Protein AF-A0A962GMP1-F1 (afdb_monomer_lite)

Foldseek 3Di:
DDWDWQEKDAQLLAQQWIKIWIADPVPDLAIWIWIGNGNPPDIDTQCALQPFRAWRYKDQDPPPNVSQWMKIKGFAFLLAQASIWIGNGNRNHIHRPRPLDPARTFNDKDWDDDDLQDWTWIWTQGPVGIDIDTQADDNPPLADLDPQQLVADDPDQDPQVPPPDHQSVFSQKTKEKAWFADDPDDDDPPPDDHIDIWIKMKGFPDADFRGKHDKYFDACVSHPDAPLVVPKDPRNGKIKIKTAQGFKTKMKMFGPPAFPPPAPKFKWFFEAQQFLDSVRTHIDTLPPQWDDPGRGIIIGIWGARRGAGRDPDNRMDITIIDIMGRHDPPPVVHDD

Sequence (336 aa):
SHWDVLSLAIAPANSNRLYATAIDFNGSFSGRIYRSDDAAATWVRADAGVAGSDVRALLVDPADPSGDTVYAAAGGTAANPGGVYRSTDGGLTWNSYSIGLQADAALALAVPQRGVADPFRLFAGTVAGVWEFTDPIDPDGDGAPSPVENGSPGLTMGDGNGDGMPDAGQPSVASNTGTIFAIPGAAGVVPDGVGSTVNFTIAISGGSCDQINNSESVDPALLPVDPRSTEIGYPQGVVRFELPDCAQAQVDLIFHGANFNNADWHWRHYGPTVPGDDSTFAWYDLGSRATLIDGQTWRLNLDAGQFGVYRSSPDNILILGGPALLPDALLNDGFE

Structure (mmCIF, N/CA/C/O backbone):
data_AF-A0A962GMP1-F1
#
_entry.id   AF-A0A962GMP1-F1
#
loop_
_atom_site.group_PDB
_atom_site.id
_atom_site.type_symbol
_atom_site.label_atom_id
_atom_site.label_alt_id
_atom_site.label_comp_id
_atom_site.label_asym_id
_atom_site.label_entity_id
_atom_site.label_seq_id
_atom_site.pdbx_PDB_ins_code
_atom_site.Cartn_x
_atom_site.Cartn_y
_atom_site.Cartn_z
_atom_site.occupancy
_atom_site.B_iso_or_equiv
_atom_site.auth_seq_id
_atom_site.auth_comp_id
_atom_site.auth_asym_id
_atom_site.auth_atom_id
_atom_site.pdbx_PDB_model_num
ATOM 1 N N . SER A 1 1 ? 11.676 11.641 -31.662 1.00 56.38 1 SER A N 1
ATOM 2 C CA . SER A 1 1 ? 11.041 11.909 -30.360 1.00 56.38 1 SER A CA 1
ATOM 3 C C . SER A 1 1 ? 12.156 12.006 -29.329 1.00 56.38 1 SER A C 1
ATOM 5 O O . SER A 1 1 ? 13.075 11.202 -29.400 1.00 56.38 1 SER A O 1
ATOM 7 N N . HIS A 1 2 ? 12.158 13.028 -28.470 1.00 71.94 2 HIS A N 1
ATOM 8 C CA . HIS A 1 2 ? 13.170 13.199 -27.417 1.00 71.94 2 HIS A CA 1
ATOM 9 C C . HIS A 1 2 ? 12.695 12.454 -26.167 1.00 71.94 2 HIS A C 1
ATOM 11 O O . HIS A 1 2 ? 12.017 13.034 -25.328 1.00 71.94 2 HIS A O 1
ATOM 17 N N . TRP A 1 3 ? 12.970 11.151 -26.121 1.00 84.69 3 TRP A N 1
ATOM 18 C CA . TRP A 1 3 ? 12.830 10.366 -24.899 1.00 84.69 3 TRP A CA 1
ATOM 19 C C . TRP A 1 3 ? 14.221 10.140 -24.330 1.00 84.69 3 TRP A C 1
ATOM 21 O O . TRP A 1 3 ? 15.089 9.626 -25.037 1.00 84.69 3 TRP A O 1
ATOM 31 N N . ASP A 1 4 ? 14.411 10.516 -23.076 1.00 90.19 4 ASP A N 1
ATOM 32 C CA . ASP A 1 4 ? 15.647 10.290 -22.345 1.00 90.19 4 ASP A CA 1
ATOM 33 C C . ASP A 1 4 ? 15.521 9.023 -21.504 1.00 90.19 4 ASP A C 1
ATOM 35 O O . ASP A 1 4 ? 14.478 8.756 -20.903 1.00 90.19 4 ASP A O 1
ATOM 39 N N . VAL A 1 5 ? 16.586 8.226 -21.473 1.00 93.31 5 VAL A N 1
ATOM 40 C CA . VAL A 1 5 ? 16.672 7.026 -20.635 1.00 93.31 5 VAL A CA 1
ATOM 41 C C . VAL A 1 5 ? 17.379 7.411 -19.345 1.00 93.31 5 VAL A C 1
ATOM 43 O O . VAL A 1 5 ? 18.551 7.786 -19.380 1.00 93.31 5 VAL A O 1
ATOM 46 N N . LEU A 1 6 ? 16.673 7.340 -18.215 1.00 93.06 6 LEU A N 1
ATOM 47 C CA . LEU A 1 6 ? 17.228 7.739 -16.915 1.00 93.06 6 LEU A CA 1
ATOM 48 C C . LEU A 1 6 ? 17.806 6.561 -16.130 1.00 93.06 6 LEU A C 1
ATOM 50 O O . LEU A 1 6 ? 18.740 6.741 -15.352 1.00 93.06 6 LEU A O 1
ATOM 54 N N . SER A 1 7 ? 17.273 5.355 -16.335 1.00 95.44 7 SER A N 1
ATOM 55 C CA . SER A 1 7 ? 17.707 4.162 -15.617 1.00 95.44 7 SER A CA 1
ATOM 56 C C . SER A 1 7 ? 17.643 2.918 -16.494 1.00 95.44 7 SER A C 1
ATOM 58 O O . SER A 1 7 ? 16.756 2.781 -17.338 1.00 95.44 7 SER A O 1
ATOM 60 N N . LEU A 1 8 ? 18.590 2.010 -16.262 1.00 95.62 8 LEU A N 1
ATOM 61 C CA . LEU A 1 8 ? 18.639 0.667 -16.821 1.00 95.62 8 LEU A CA 1
ATOM 62 C C . LEU A 1 8 ? 18.913 -0.308 -15.671 1.00 95.62 8 LEU A C 1
ATOM 64 O O . LEU A 1 8 ? 19.840 -0.087 -14.891 1.00 95.62 8 LEU A O 1
ATOM 68 N N . ALA A 1 9 ? 18.151 -1.393 -15.599 1.00 95.06 9 ALA A N 1
ATOM 69 C CA . ALA A 1 9 ? 18.360 -2.480 -14.653 1.00 95.06 9 ALA A CA 1
ATOM 70 C C . ALA A 1 9 ? 18.404 -3.824 -15.391 1.00 95.06 9 ALA A C 1
ATOM 72 O O . ALA A 1 9 ? 17.758 -3.994 -16.425 1.00 95.06 9 ALA A O 1
ATOM 73 N N . ILE A 1 10 ? 19.173 -4.782 -14.875 1.00 93.88 10 ILE A N 1
ATOM 74 C CA . ILE A 1 10 ? 19.332 -6.119 -15.463 1.00 93.88 10 ILE A CA 1
ATOM 75 C C . ILE A 1 10 ? 18.971 -7.136 -14.389 1.00 93.88 10 ILE A C 1
ATOM 77 O O . ILE A 1 10 ? 19.429 -7.005 -13.252 1.00 93.88 10 ILE A O 1
ATOM 81 N N . ALA A 1 11 ? 18.168 -8.141 -14.737 1.00 91.50 11 ALA A N 1
ATOM 82 C CA . ALA A 1 11 ? 17.837 -9.200 -13.798 1.00 91.50 11 ALA A CA 1
ATOM 83 C C . ALA A 1 11 ? 19.096 -10.037 -13.485 1.00 91.50 11 ALA A C 1
ATOM 85 O O . ALA A 1 11 ? 19.722 -10.568 -14.407 1.00 91.50 11 ALA A O 1
ATOM 86 N N . PRO A 1 12 ? 19.484 -10.190 -12.207 1.00 83.62 12 PRO A N 1
ATOM 87 C CA . PRO A 1 12 ? 20.749 -10.827 -11.837 1.00 83.62 12 PRO A CA 1
ATOM 88 C C . PRO A 1 12 ? 20.796 -12.312 -12.223 1.00 83.62 12 PRO A C 1
ATOM 90 O O . PRO A 1 12 ? 21.856 -12.822 -12.581 1.00 83.62 12 PRO A O 1
ATOM 93 N N . ALA A 1 13 ? 19.646 -12.990 -12.205 1.00 81.06 13 ALA A N 1
ATOM 94 C CA . ALA A 1 13 ? 19.513 -14.395 -12.582 1.00 81.06 13 ALA A CA 1
ATOM 95 C C . ALA A 1 13 ? 19.255 -14.621 -14.087 1.00 81.06 13 ALA A C 1
ATOM 97 O O . ALA A 1 13 ? 19.323 -15.756 -14.558 1.00 81.06 13 ALA A O 1
ATOM 98 N N . ASN A 1 14 ? 18.973 -13.564 -14.860 1.00 89.31 14 ASN A N 1
ATOM 99 C CA . ASN A 1 14 ? 18.652 -13.662 -16.283 1.00 89.31 14 ASN A CA 1
ATOM 100 C C . ASN A 1 14 ? 19.144 -12.430 -17.054 1.00 89.31 14 ASN A C 1
ATOM 102 O O . ASN A 1 14 ? 18.446 -11.425 -17.171 1.00 89.31 14 ASN A O 1
ATOM 106 N N . SER A 1 15 ? 20.318 -12.547 -17.676 1.00 91.19 15 SER A N 1
ATOM 107 C CA . SER A 1 15 ? 20.926 -11.465 -18.459 1.00 91.19 15 SER A CA 1
ATOM 108 C C . SER A 1 15 ? 20.132 -11.049 -19.702 1.00 91.19 15 SER A C 1
ATOM 110 O O . SER A 1 15 ? 20.429 -10.005 -20.276 1.00 91.19 15 SER A O 1
ATOM 112 N N . ASN A 1 16 ? 19.155 -11.847 -20.148 1.00 94.00 16 ASN A N 1
ATOM 113 C CA . ASN A 1 16 ? 18.280 -11.469 -21.261 1.00 94.00 16 ASN A CA 1
ATOM 114 C C . ASN A 1 16 ? 17.148 -10.543 -20.807 1.00 94.00 16 ASN A C 1
ATOM 116 O O . ASN A 1 16 ? 16.566 -9.848 -21.645 1.00 94.00 16 ASN A O 1
ATOM 120 N N . ARG A 1 17 ? 16.858 -10.510 -19.499 1.00 94.69 17 ARG A N 1
ATOM 121 C CA . ARG A 1 17 ? 15.832 -9.652 -18.926 1.00 94.69 17 ARG A CA 1
ATOM 122 C C . ARG A 1 17 ? 16.414 -8.323 -18.459 1.00 94.69 17 ARG A C 1
ATOM 124 O O . ARG A 1 17 ? 17.213 -8.265 -17.524 1.00 94.69 17 ARG A O 1
ATOM 131 N N . LEU A 1 18 ? 15.991 -7.251 -19.122 1.00 96.12 18 LEU A N 1
ATOM 132 C CA . LEU A 1 18 ? 16.400 -5.882 -18.830 1.00 96.12 18 LEU A CA 1
ATOM 133 C C . LEU A 1 18 ? 15.177 -4.989 -18.664 1.00 96.12 18 LEU A C 1
ATOM 135 O O . LEU A 1 18 ? 14.141 -5.215 -19.284 1.00 96.12 18 LEU A O 1
ATOM 139 N N . TYR A 1 19 ? 15.341 -3.933 -17.883 1.00 96.94 19 TYR A N 1
ATOM 140 C CA . TYR A 1 19 ? 14.339 -2.904 -17.665 1.00 96.94 19 TYR A CA 1
ATOM 141 C C . TYR A 1 19 ? 14.948 -1.541 -17.948 1.00 96.94 19 TYR A C 1
ATOM 143 O O . TYR A 1 19 ? 16.090 -1.293 -17.569 1.00 96.94 19 TYR A O 1
ATOM 151 N N . ALA A 1 20 ? 14.198 -0.654 -18.590 1.00 96.25 20 ALA A N 1
ATOM 152 C CA . ALA A 1 20 ? 14.626 0.707 -18.874 1.00 96.25 20 ALA A CA 1
ATOM 153 C C . ALA A 1 20 ? 13.507 1.690 -18.552 1.00 96.25 20 ALA A C 1
ATOM 155 O O . ALA A 1 20 ? 12.339 1.419 -18.840 1.00 96.25 20 ALA A O 1
ATOM 156 N N . THR A 1 21 ? 13.863 2.849 -18.005 1.00 94.44 21 THR A N 1
ATOM 157 C CA . THR A 1 21 ? 12.932 3.977 -17.954 1.00 94.44 21 THR A CA 1
ATOM 158 C C . THR A 1 21 ? 13.088 4.839 -19.193 1.00 94.44 21 THR A C 1
ATOM 160 O O . THR A 1 21 ? 14.177 4.958 -19.751 1.00 94.44 21 THR A O 1
ATOM 163 N N . ALA A 1 22 ? 12.000 5.460 -19.626 1.00 91.50 22 ALA A N 1
ATOM 164 C CA . ALA A 1 22 ? 12.045 6.502 -20.635 1.00 91.50 22 ALA A CA 1
ATOM 165 C C . ALA A 1 22 ? 11.161 7.665 -20.194 1.00 91.50 22 ALA A C 1
ATOM 167 O O . ALA A 1 22 ? 10.033 7.445 -19.753 1.00 91.50 22 ALA A O 1
ATOM 168 N N . ILE A 1 23 ? 11.645 8.892 -20.358 1.00 88.19 23 ILE A N 1
ATOM 169 C CA . ILE A 1 23 ? 10.899 10.107 -20.032 1.00 88.19 23 ILE A CA 1
ATOM 170 C C . ILE A 1 23 ? 10.912 11.100 -21.191 1.00 88.19 23 ILE A C 1
ATOM 172 O O . ILE A 1 23 ? 11.915 11.241 -21.885 1.00 88.19 23 ILE A O 1
ATOM 176 N N . ASP A 1 24 ? 9.802 11.809 -21.383 1.00 86.62 24 ASP A N 1
ATOM 177 C CA . ASP A 1 24 ? 9.718 12.961 -22.283 1.00 86.62 24 ASP A CA 1
ATOM 178 C C . ASP A 1 24 ? 9.688 14.266 -21.472 1.00 86.62 24 ASP A C 1
ATOM 180 O O . ASP A 1 24 ? 8.662 14.627 -20.887 1.00 86.62 24 ASP A O 1
ATOM 184 N N . PHE A 1 25 ? 10.816 14.984 -21.453 1.00 80.69 25 PHE A N 1
ATOM 185 C CA . PHE A 1 25 ? 10.948 16.278 -20.768 1.00 80.69 25 PHE A CA 1
ATOM 186 C C . PHE A 1 25 ? 10.326 17.459 -21.526 1.00 80.69 25 PHE A C 1
ATOM 188 O O . PHE A 1 25 ? 10.236 18.553 -20.974 1.00 80.69 25 PHE A O 1
ATOM 195 N N . ASN A 1 26 ? 9.912 17.281 -22.783 1.00 77.19 26 ASN A N 1
ATOM 196 C CA . ASN A 1 26 ? 9.338 18.363 -23.593 1.00 77.19 26 ASN A CA 1
ATOM 197 C C . ASN A 1 26 ? 7.802 18.386 -23.545 1.00 77.19 26 ASN A C 1
ATOM 199 O O . ASN A 1 26 ? 7.182 19.257 -24.158 1.00 77.19 26 ASN A O 1
ATOM 203 N N . GLY A 1 27 ? 7.196 17.416 -22.854 1.00 68.12 27 GLY A N 1
ATOM 204 C CA . GLY A 1 27 ? 5.754 17.209 -22.766 1.00 68.12 27 GLY A CA 1
ATOM 205 C C . GLY A 1 27 ? 5.268 17.080 -21.323 1.00 68.12 27 GLY A C 1
ATOM 206 O O . GLY A 1 27 ? 5.513 17.947 -20.493 1.00 68.12 27 GLY A O 1
ATOM 207 N N . SER A 1 28 ? 4.543 16.002 -21.016 1.00 67.50 28 SER A N 1
ATOM 208 C CA . SER A 1 28 ? 3.866 15.832 -19.721 1.00 67.50 28 SER A CA 1
ATOM 209 C C . SER A 1 28 ? 4.748 15.254 -18.604 1.00 67.50 28 SER A C 1
ATOM 211 O O . SER A 1 28 ? 4.202 14.781 -17.611 1.00 67.50 28 SER A O 1
ATOM 213 N N . PHE A 1 29 ? 6.076 15.190 -18.782 1.00 71.56 29 PHE A N 1
ATOM 214 C CA . PHE A 1 29 ? 6.984 14.424 -17.910 1.00 71.56 29 PHE A CA 1
ATOM 215 C C . PHE A 1 29 ? 6.522 12.967 -17.710 1.00 71.56 29 PHE A C 1
ATOM 217 O O . PHE A 1 29 ? 6.715 12.372 -16.650 1.00 71.56 29 PHE A O 1
ATOM 224 N N . SER A 1 30 ? 5.879 12.369 -18.724 1.00 77.62 30 SER A N 1
ATOM 225 C CA . SER A 1 30 ? 5.394 10.990 -18.638 1.00 77.62 30 SER A CA 1
ATOM 226 C C . SER A 1 30 ? 6.584 10.037 -18.612 1.00 77.62 30 SER A C 1
ATOM 228 O O . SER A 1 30 ? 7.165 9.740 -19.658 1.00 77.62 30 SER A O 1
ATOM 230 N N . GLY A 1 31 ? 6.946 9.579 -17.418 1.00 84.50 31 GLY A N 1
ATOM 231 C CA . GLY A 1 31 ? 7.873 8.476 -17.243 1.00 84.50 31 GLY A CA 1
ATOM 232 C C . GLY A 1 31 ? 7.193 7.175 -17.647 1.00 84.50 31 GLY A C 1
ATOM 233 O O . GLY A 1 31 ? 5.999 6.992 -17.422 1.00 84.50 31 GLY A O 1
ATOM 234 N N . ARG A 1 32 ? 7.942 6.284 -18.283 1.00 90.38 32 ARG A N 1
ATOM 235 C CA . ARG A 1 32 ? 7.500 4.941 -18.656 1.00 90.38 32 ARG A CA 1
ATOM 236 C C . ARG A 1 32 ? 8.565 3.941 -18.270 1.00 90.38 32 ARG A C 1
ATOM 238 O O . ARG A 1 32 ? 9.749 4.271 -18.278 1.00 90.38 32 ARG A O 1
ATOM 245 N N . ILE A 1 33 ? 8.135 2.716 -18.019 1.00 94.62 33 ILE A N 1
ATOM 246 C CA . ILE A 1 33 ? 9.001 1.558 -17.825 1.00 94.62 33 ILE A CA 1
ATOM 247 C C . ILE A 1 33 ? 8.818 0.635 -19.027 1.00 94.62 33 ILE A C 1
ATOM 249 O O . ILE A 1 33 ? 7.700 0.402 -19.494 1.00 94.62 33 ILE A O 1
ATOM 253 N N . TYR A 1 34 ? 9.930 0.127 -19.541 1.00 95.25 34 TYR A N 1
ATOM 254 C CA . TYR A 1 34 ? 9.975 -0.885 -20.582 1.00 95.25 34 TYR A CA 1
ATOM 255 C C . TYR A 1 34 ? 10.760 -2.091 -20.089 1.00 95.25 34 TYR A C 1
ATOM 257 O O . TYR A 1 34 ? 11.735 -1.940 -19.354 1.00 95.25 34 TYR A O 1
ATOM 265 N N . ARG A 1 35 ? 10.363 -3.275 -20.550 1.00 96.06 35 ARG A N 1
ATOM 266 C CA . ARG A 1 35 ? 11.061 -4.536 -20.319 1.00 96.06 35 ARG A CA 1
ATOM 267 C C . ARG A 1 35 ? 11.505 -5.144 -21.640 1.00 96.06 35 ARG A C 1
ATOM 269 O O . ARG A 1 35 ? 10.783 -5.088 -22.629 1.00 96.06 35 ARG A O 1
ATOM 276 N N . SER A 1 36 ? 12.677 -5.749 -21.633 1.00 97.00 36 SER A N 1
ATOM 277 C CA . SER A 1 36 ? 13.177 -6.648 -22.664 1.00 97.00 36 SER A CA 1
ATOM 278 C C . SER A 1 36 ? 13.327 -8.028 -22.044 1.00 97.00 36 SER A C 1
ATOM 280 O O . SER A 1 36 ? 13.824 -8.119 -20.928 1.00 97.00 36 SER A O 1
ATOM 282 N N . ASP A 1 37 ? 13.007 -9.083 -22.788 1.00 96.06 37 ASP A N 1
ATOM 283 C CA . ASP A 1 37 ? 13.291 -10.477 -22.412 1.00 96.06 37 ASP A CA 1
ATOM 284 C C . ASP A 1 37 ? 14.284 -11.157 -23.386 1.00 96.06 37 ASP A C 1
ATOM 286 O O . ASP A 1 37 ? 14.546 -12.355 -23.280 1.00 96.06 37 ASP A O 1
ATOM 290 N N . ASP A 1 38 ? 14.857 -10.404 -24.334 1.00 96.62 38 ASP A N 1
ATOM 291 C CA . ASP A 1 38 ? 15.738 -10.891 -25.404 1.00 96.62 38 ASP A CA 1
ATOM 292 C C . ASP A 1 38 ? 17.050 -10.086 -25.527 1.00 96.62 38 ASP A C 1
ATOM 294 O O . ASP A 1 38 ? 17.566 -9.859 -26.622 1.00 96.62 38 ASP A O 1
ATOM 298 N N . ALA A 1 39 ? 17.616 -9.679 -24.384 1.00 95.56 39 ALA A N 1
ATOM 299 C CA . ALA A 1 39 ? 18.885 -8.947 -24.292 1.00 95.56 39 ALA A CA 1
ATOM 300 C C . ALA A 1 39 ? 18.886 -7.597 -25.041 1.00 95.56 39 ALA A C 1
ATOM 302 O O . ALA A 1 39 ? 19.847 -7.240 -25.724 1.00 95.56 39 ALA A O 1
ATOM 303 N N . ALA A 1 40 ? 17.807 -6.832 -24.864 1.00 96.31 40 ALA A N 1
ATOM 304 C CA . ALA A 1 40 ? 17.545 -5.511 -25.431 1.00 96.31 40 ALA A CA 1
ATOM 305 C C . ALA A 1 40 ? 17.336 -5.484 -26.953 1.00 96.31 40 ALA A C 1
ATOM 307 O O . ALA A 1 40 ? 17.387 -4.401 -27.548 1.00 96.31 40 ALA A O 1
ATOM 308 N N . ALA A 1 41 ? 17.079 -6.634 -27.588 1.00 97.44 41 ALA A N 1
ATOM 309 C CA . ALA A 1 41 ? 16.736 -6.682 -29.006 1.00 97.44 41 ALA A CA 1
ATOM 310 C C . ALA A 1 41 ? 15.324 -6.129 -29.258 1.00 97.44 41 ALA A C 1
ATOM 312 O O . ALA A 1 41 ? 15.109 -5.419 -30.245 1.00 97.44 41 ALA A O 1
ATOM 313 N N . THR A 1 42 ? 14.381 -6.389 -28.350 1.00 97.25 42 THR A N 1
ATOM 314 C CA . THR A 1 42 ? 13.032 -5.823 -28.361 1.00 97.25 42 THR A CA 1
ATOM 315 C C . THR A 1 42 ? 12.605 -5.350 -26.973 1.00 97.25 42 THR A C 1
ATOM 317 O O . THR A 1 42 ? 13.089 -5.818 -25.948 1.00 97.25 42 THR A O 1
ATOM 320 N N . TRP A 1 43 ? 11.698 -4.370 -26.939 1.00 96.12 43 TRP A N 1
ATOM 321 C CA . TRP A 1 43 ? 11.200 -3.767 -25.704 1.00 96.12 43 TRP A CA 1
ATOM 322 C C . TRP A 1 43 ? 9.676 -3.704 -25.720 1.00 96.12 43 TRP A C 1
ATOM 324 O O . TRP A 1 43 ? 9.074 -3.260 -26.701 1.00 96.12 43 TRP A O 1
ATOM 334 N N . VAL A 1 44 ? 9.057 -4.102 -24.614 1.00 95.69 44 VAL A N 1
ATOM 335 C CA . VAL A 1 44 ? 7.618 -3.997 -24.363 1.00 95.69 44 VAL A CA 1
ATOM 336 C C . VAL A 1 44 ? 7.361 -3.023 -23.224 1.00 95.69 44 VAL A C 1
ATOM 338 O O . VAL A 1 44 ? 8.168 -2.892 -22.307 1.00 95.69 44 VAL A O 1
ATOM 341 N N . ARG A 1 45 ? 6.242 -2.302 -23.292 1.00 92.44 45 ARG A N 1
ATOM 342 C CA . ARG A 1 45 ? 5.819 -1.394 -22.223 1.00 92.44 45 ARG A CA 1
ATOM 343 C C . ARG A 1 45 ? 5.430 -2.213 -20.982 1.00 92.44 45 ARG A C 1
ATOM 345 O O . ARG A 1 45 ? 4.701 -3.191 -21.117 1.00 92.44 45 ARG A O 1
ATOM 352 N N . ALA A 1 46 ? 5.938 -1.815 -19.820 1.00 92.75 46 ALA A N 1
ATOM 353 C CA . ALA A 1 46 ? 5.938 -2.591 -18.579 1.00 92.75 46 ALA A CA 1
ATOM 354 C C . ALA A 1 46 ? 5.728 -1.675 -17.357 1.00 92.75 46 ALA A C 1
ATOM 356 O O . ALA A 1 46 ? 6.482 -1.726 -16.394 1.00 92.75 46 ALA A O 1
ATOM 357 N N . ASP A 1 47 ? 4.759 -0.761 -17.438 1.00 88.50 47 ASP A N 1
ATOM 358 C CA . ASP A 1 47 ? 4.463 0.283 -16.442 1.00 88.50 47 ASP A CA 1
ATOM 359 C C . ASP A 1 47 ? 3.011 0.227 -15.930 1.00 88.50 47 ASP A C 1
ATOM 361 O O . ASP A 1 47 ? 2.488 1.213 -15.410 1.00 88.50 47 ASP A O 1
ATOM 365 N N . ALA A 1 48 ? 2.333 -0.916 -16.081 1.00 83.81 48 ALA A N 1
ATOM 366 C CA . ALA A 1 48 ? 0.966 -1.081 -15.597 1.00 83.81 48 ALA A CA 1
ATOM 367 C C . ALA A 1 48 ? 0.922 -0.979 -14.061 1.00 83.81 48 ALA A C 1
ATOM 369 O O . ALA A 1 48 ? 1.613 -1.722 -13.371 1.00 83.81 48 ALA A O 1
ATOM 370 N N . GLY A 1 49 ? 0.111 -0.057 -13.534 1.00 76.31 49 GLY A N 1
ATOM 371 C CA . GLY A 1 49 ? 0.004 0.211 -12.092 1.00 76.31 49 GLY A CA 1
ATOM 372 C C . GLY A 1 49 ? 0.926 1.321 -11.567 1.00 76.31 49 GLY A C 1
ATOM 373 O O . GLY A 1 49 ? 0.788 1.735 -10.418 1.00 76.31 49 GLY A O 1
ATOM 374 N N . VAL A 1 50 ? 1.818 1.874 -12.399 1.00 82.56 50 VAL A N 1
ATOM 375 C CA . VAL A 1 50 ? 2.613 3.057 -12.032 1.00 82.56 50 VAL A CA 1
ATOM 376 C C . VAL A 1 50 ? 1.791 4.322 -12.283 1.00 82.56 50 VAL A C 1
ATOM 378 O O . VAL A 1 50 ? 1.533 4.684 -13.429 1.00 82.56 50 VAL A O 1
ATOM 381 N N . ALA A 1 51 ? 1.383 4.998 -11.207 1.00 72.44 51 ALA A N 1
ATOM 382 C CA . ALA A 1 51 ? 0.608 6.245 -11.271 1.00 72.44 51 ALA A CA 1
ATOM 383 C C . ALA A 1 51 ? 1.490 7.494 -11.447 1.00 72.44 51 ALA A C 1
ATOM 385 O O . ALA A 1 51 ? 1.033 8.536 -11.908 1.00 72.44 51 ALA A O 1
ATOM 386 N N . GLY A 1 52 ? 2.760 7.400 -11.044 1.00 66.38 52 GLY A N 1
ATOM 387 C CA . GLY A 1 52 ? 3.693 8.521 -11.023 1.00 66.38 52 GLY A CA 1
ATOM 388 C C . GLY A 1 52 ? 4.150 8.945 -12.416 1.00 66.38 52 GLY A C 1
ATOM 389 O O . GLY A 1 52 ? 4.580 8.119 -13.223 1.00 66.38 52 GLY A O 1
ATOM 390 N N . SER A 1 53 ? 4.134 10.251 -12.684 1.00 73.69 53 SER A N 1
ATOM 391 C CA . SER A 1 53 ? 4.963 10.845 -13.738 1.00 73.69 53 SER A CA 1
ATOM 392 C C . SER A 1 53 ? 6.439 10.789 -13.319 1.00 73.69 53 SER A C 1
ATOM 394 O O . SER A 1 53 ? 6.731 10.792 -12.130 1.00 73.69 53 SER A O 1
ATOM 396 N N . ASP A 1 54 ? 7.379 10.781 -14.267 1.00 86.75 54 ASP A N 1
ATOM 397 C CA . ASP A 1 54 ? 8.822 10.872 -13.976 1.00 86.75 54 ASP A CA 1
ATOM 398 C C . ASP A 1 54 ? 9.454 9.671 -13.224 1.00 86.75 54 ASP A C 1
ATOM 400 O O . ASP A 1 54 ? 9.927 9.805 -12.101 1.00 86.75 54 ASP A O 1
ATOM 404 N N . VAL A 1 55 ? 9.494 8.483 -13.851 1.00 92.00 55 VAL A N 1
ATOM 405 C CA . VAL A 1 55 ? 10.208 7.301 -13.320 1.00 92.00 55 VAL A CA 1
ATOM 406 C C . VAL A 1 55 ? 11.722 7.447 -13.527 1.00 92.00 55 VAL A C 1
ATOM 408 O O . VAL A 1 55 ? 12.218 7.409 -14.659 1.00 92.00 55 VAL A O 1
ATOM 411 N N . ARG A 1 56 ? 12.474 7.580 -12.432 1.00 92.12 56 ARG A N 1
ATOM 412 C CA . ARG A 1 56 ? 13.900 7.944 -12.439 1.00 92.12 56 ARG A CA 1
ATOM 413 C C . ARG A 1 56 ? 14.862 6.827 -12.094 1.00 92.12 56 ARG A C 1
ATOM 415 O O . ARG A 1 56 ? 15.998 6.868 -12.559 1.00 92.12 56 ARG A O 1
ATOM 422 N N . ALA A 1 57 ? 14.435 5.846 -11.309 1.00 95.12 57 ALA A N 1
ATOM 423 C CA . ALA A 1 57 ? 15.289 4.727 -10.934 1.00 95.12 57 ALA A CA 1
ATOM 424 C C . ALA A 1 57 ? 14.539 3.407 -11.041 1.00 95.12 57 ALA A C 1
ATOM 426 O O . ALA A 1 57 ? 13.358 3.334 -10.713 1.00 95.12 57 ALA A O 1
ATOM 427 N N . LEU A 1 58 ? 15.260 2.376 -11.468 1.00 96.38 58 LEU A N 1
ATOM 428 C CA . LEU A 1 58 ? 14.855 0.982 -11.400 1.00 96.38 58 LEU A CA 1
ATOM 429 C C . LEU A 1 58 ? 15.896 0.212 -10.596 1.00 96.38 58 LEU A C 1
ATOM 431 O O . LEU A 1 58 ? 17.098 0.451 -10.728 1.00 96.38 58 LEU A O 1
ATOM 435 N N . LEU A 1 59 ? 15.430 -0.728 -9.788 1.00 95.25 59 LEU A N 1
ATOM 436 C CA . LEU A 1 59 ? 16.270 -1.597 -8.981 1.00 95.25 59 LEU A CA 1
ATOM 437 C C . LEU A 1 59 ? 15.675 -3.005 -8.995 1.00 95.25 59 LEU A C 1
ATOM 439 O O . LEU A 1 59 ? 14.573 -3.205 -8.502 1.00 95.25 59 LEU A O 1
ATOM 443 N N . VAL A 1 60 ? 16.398 -3.982 -9.541 1.00 92.69 60 VAL A N 1
ATOM 444 C CA . VAL A 1 60 ? 16.024 -5.397 -9.387 1.00 92.69 60 VAL A CA 1
ATOM 445 C C . VAL A 1 60 ? 16.561 -5.888 -8.050 1.00 92.69 60 VAL A C 1
ATOM 447 O O . VAL A 1 60 ? 17.712 -5.592 -7.719 1.00 92.69 60 VAL A O 1
ATOM 450 N N . ASP A 1 61 ? 15.750 -6.619 -7.290 1.00 88.00 61 ASP A N 1
ATOM 451 C CA . ASP A 1 61 ? 16.183 -7.192 -6.021 1.00 88.00 61 ASP A CA 1
ATOM 452 C C . ASP A 1 61 ? 17.330 -8.196 -6.251 1.00 88.00 61 ASP A C 1
ATOM 454 O O . ASP A 1 61 ? 17.128 -9.226 -6.898 1.00 88.00 61 ASP A O 1
ATOM 458 N N . PRO A 1 62 ? 18.545 -7.934 -5.735 1.00 83.06 62 PRO A N 1
ATOM 459 C CA . PRO A 1 62 ? 19.682 -8.819 -5.956 1.00 83.06 62 PRO A CA 1
ATOM 460 C C . PRO A 1 62 ? 19.571 -10.162 -5.222 1.00 83.06 62 PRO A C 1
ATOM 462 O O . PRO A 1 62 ? 20.320 -11.081 -5.552 1.00 83.06 62 PRO A O 1
ATOM 465 N N . ALA A 1 63 ? 18.699 -10.272 -4.218 1.00 80.31 63 ALA A N 1
ATOM 466 C CA . ALA A 1 63 ? 18.506 -11.498 -3.449 1.00 80.31 63 ALA A CA 1
ATOM 467 C C . ALA A 1 63 ? 17.310 -12.330 -3.934 1.00 80.31 63 ALA A C 1
ATOM 469 O O . ALA A 1 63 ? 17.134 -13.447 -3.452 1.00 80.31 63 ALA A O 1
ATOM 470 N N . ASP A 1 64 ? 16.521 -11.824 -4.888 1.00 78.69 64 ASP A N 1
ATOM 471 C CA . ASP A 1 64 ? 15.464 -12.595 -5.533 1.00 78.69 64 ASP A CA 1
ATOM 472 C C . ASP A 1 64 ? 16.056 -13.461 -6.664 1.00 78.69 64 ASP A C 1
ATOM 474 O O . ASP A 1 64 ? 16.466 -12.934 -7.706 1.00 78.69 64 ASP A O 1
ATOM 478 N N . PRO A 1 65 ? 16.101 -14.797 -6.503 1.00 75.88 65 PRO A N 1
ATOM 479 C CA . PRO A 1 65 ? 16.682 -15.689 -7.499 1.00 75.88 65 PRO A CA 1
ATOM 480 C C . PRO A 1 65 ? 15.851 -15.788 -8.785 1.00 75.88 65 PRO A C 1
ATOM 482 O O . PRO A 1 65 ? 16.386 -16.226 -9.802 1.00 75.88 65 PRO A O 1
ATOM 485 N N . SER A 1 66 ? 14.568 -15.408 -8.767 1.00 81.25 66 SER A N 1
ATOM 486 C CA . SER A 1 66 ? 13.734 -15.364 -9.976 1.00 81.25 66 SER A CA 1
ATOM 487 C C . SER A 1 66 ? 14.066 -14.150 -10.854 1.00 81.25 66 SER A C 1
ATOM 489 O O . SER A 1 66 ? 13.983 -14.216 -12.083 1.00 81.25 66 SER A O 1
ATOM 491 N N . GLY A 1 67 ? 14.504 -13.050 -10.230 1.00 83.38 67 GLY A N 1
ATOM 492 C CA . GLY A 1 67 ? 14.670 -11.752 -10.880 1.00 83.38 67 GLY A CA 1
ATOM 493 C C . GLY A 1 67 ? 13.344 -11.072 -11.246 1.00 83.38 67 GLY A C 1
ATOM 494 O O . GLY A 1 67 ? 13.340 -10.204 -12.129 1.00 83.38 67 GLY A O 1
ATOM 495 N N . ASP A 1 68 ? 12.238 -11.477 -10.614 1.00 85.44 68 ASP A N 1
ATOM 496 C CA . ASP A 1 68 ? 10.899 -10.930 -10.844 1.00 85.44 68 ASP A CA 1
ATOM 497 C C . ASP A 1 68 ? 10.580 -9.745 -9.922 1.00 85.44 68 ASP A C 1
ATOM 499 O O . ASP A 1 68 ? 9.755 -8.899 -10.274 1.00 85.44 68 ASP A O 1
ATOM 503 N N . THR A 1 69 ? 11.269 -9.628 -8.785 1.00 87.06 69 THR A N 1
ATOM 504 C CA . THR A 1 69 ? 11.104 -8.508 -7.860 1.00 87.06 69 THR A CA 1
ATOM 505 C C . THR A 1 69 ? 11.876 -7.281 -8.337 1.00 87.06 69 THR A C 1
ATOM 507 O O . THR A 1 69 ? 13.111 -7.259 -8.358 1.00 87.06 69 THR A O 1
ATOM 510 N N . VAL A 1 70 ? 11.147 -6.226 -8.700 1.00 92.62 70 VAL A N 1
ATOM 511 C CA . VAL A 1 70 ? 11.712 -4.969 -9.207 1.00 92.62 70 VAL A CA 1
ATOM 512 C C . VAL A 1 70 ? 11.065 -3.786 -8.508 1.00 92.62 70 VAL A C 1
ATOM 514 O O . VAL A 1 70 ? 9.858 -3.756 -8.301 1.00 92.62 70 VAL A O 1
ATOM 517 N N . TYR A 1 71 ? 11.863 -2.779 -8.184 1.00 93.19 71 TYR A N 1
ATOM 518 C CA . TYR A 1 71 ? 11.426 -1.528 -7.587 1.00 93.19 71 TYR A CA 1
ATOM 519 C C . TYR A 1 71 ? 11.647 -0.370 -8.553 1.00 93.19 71 TYR A C 1
ATOM 521 O O . TYR A 1 71 ? 12.629 -0.348 -9.300 1.00 93.19 71 TYR A O 1
ATOM 529 N N . ALA A 1 72 ? 10.744 0.604 -8.522 1.00 93.94 72 ALA A N 1
ATOM 530 C CA . ALA A 1 72 ? 10.824 1.820 -9.312 1.00 93.94 72 ALA A CA 1
ATOM 531 C C . ALA A 1 72 ? 10.658 3.044 -8.414 1.00 93.94 72 ALA A C 1
ATOM 533 O O . ALA A 1 72 ? 9.794 3.058 -7.542 1.00 93.94 72 ALA A O 1
ATOM 534 N N . ALA A 1 73 ? 11.475 4.070 -8.639 1.00 93.50 73 ALA A N 1
ATOM 535 C CA . ALA A 1 73 ? 11.289 5.389 -8.049 1.00 93.50 73 ALA A CA 1
ATOM 536 C C . ALA A 1 73 ? 10.745 6.344 -9.102 1.00 93.50 73 ALA A C 1
ATOM 538 O O . ALA A 1 73 ? 11.287 6.421 -10.209 1.00 93.50 73 ALA A O 1
ATOM 539 N N . ALA A 1 74 ? 9.700 7.069 -8.742 1.00 91.25 74 ALA A N 1
ATOM 540 C CA . ALA A 1 74 ? 9.000 7.996 -9.600 1.00 91.25 74 ALA A CA 1
ATOM 541 C C . ALA A 1 74 ? 8.594 9.267 -8.846 1.00 91.25 74 ALA A C 1
ATOM 543 O O . ALA A 1 74 ? 8.738 9.37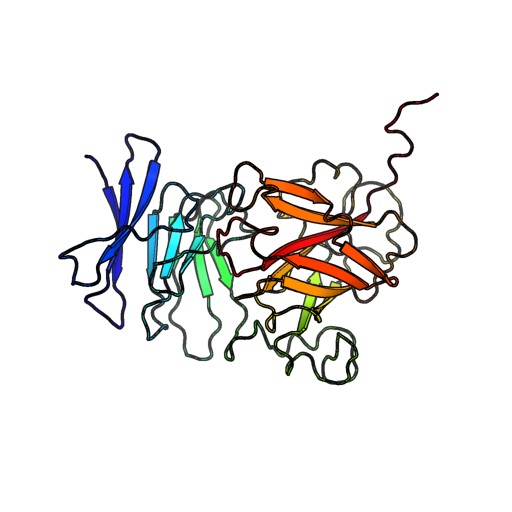3 -7.622 1.00 91.25 74 ALA A O 1
ATOM 544 N N . GLY A 1 75 ? 8.039 10.223 -9.591 1.00 87.19 75 GLY A N 1
ATOM 545 C CA . GLY A 1 75 ? 7.233 11.286 -9.016 1.00 87.19 75 GLY A CA 1
ATOM 546 C C . GLY A 1 75 ? 6.041 10.712 -8.254 1.00 87.19 75 GLY A C 1
ATOM 547 O O . GLY A 1 75 ? 5.412 9.734 -8.671 1.00 87.19 75 GLY A O 1
ATOM 548 N N . GLY A 1 76 ? 5.759 11.316 -7.112 1.00 77.62 76 GLY A N 1
ATOM 549 C CA . GLY A 1 76 ? 4.636 10.976 -6.271 1.00 77.62 76 GLY A CA 1
ATOM 550 C C . GLY A 1 76 ? 3.304 11.438 -6.830 1.00 77.62 76 GLY A C 1
ATOM 551 O O . GLY A 1 76 ? 3.216 12.300 -7.705 1.00 77.62 76 GLY A O 1
ATOM 552 N N . THR A 1 77 ? 2.245 10.870 -6.276 1.00 74.38 77 THR A N 1
ATOM 553 C CA . THR A 1 77 ? 0.865 11.323 -6.474 1.00 74.38 77 THR A CA 1
ATOM 554 C C . THR A 1 77 ? 0.192 11.474 -5.114 1.00 74.38 77 THR A C 1
ATOM 556 O O . THR A 1 77 ? 0.728 11.020 -4.107 1.00 74.38 77 THR A O 1
ATOM 559 N N . ALA A 1 78 ? -1.010 12.052 -5.050 1.00 66.25 78 ALA A N 1
ATOM 560 C CA . ALA A 1 78 ? -1.787 12.057 -3.802 1.00 66.25 78 ALA A CA 1
ATOM 561 C C . ALA A 1 78 ? -2.024 10.632 -3.251 1.00 66.25 78 ALA A C 1
ATOM 563 O O . ALA A 1 78 ? -2.119 10.430 -2.040 1.00 66.25 78 ALA A O 1
ATOM 564 N N . ALA A 1 79 ? -2.074 9.646 -4.152 1.00 59.47 79 ALA A N 1
ATOM 565 C CA . ALA A 1 79 ? -2.213 8.233 -3.835 1.00 59.47 79 ALA A CA 1
ATOM 566 C C . ALA A 1 79 ? -0.901 7.553 -3.421 1.00 59.47 79 ALA A C 1
ATOM 568 O O . ALA A 1 79 ? -0.912 6.582 -2.672 1.00 59.47 79 ALA A O 1
ATOM 569 N N . ASN A 1 80 ? 0.231 8.023 -3.936 1.00 70.88 80 ASN A N 1
ATOM 570 C CA . ASN A 1 80 ? 1.548 7.485 -3.629 1.00 70.88 80 ASN A CA 1
ATOM 571 C C . ASN A 1 80 ? 2.556 8.632 -3.505 1.00 70.88 80 ASN A C 1
ATOM 573 O O . ASN A 1 80 ? 3.348 8.820 -4.430 1.00 70.88 80 ASN A O 1
ATOM 577 N N . PRO A 1 81 ? 2.522 9.422 -2.418 1.00 67.44 81 PRO A N 1
ATOM 578 C CA . PRO A 1 81 ? 3.351 10.620 -2.300 1.00 67.44 81 PRO A CA 1
ATOM 579 C C . PRO A 1 81 ? 4.836 10.284 -2.479 1.00 67.44 81 PRO A C 1
ATOM 581 O O . PRO A 1 81 ? 5.529 10.931 -3.256 1.00 67.44 81 PRO A O 1
ATOM 584 N N . GLY A 1 82 ? 5.310 9.169 -1.919 1.00 74.81 82 GLY A N 1
ATOM 585 C CA . GLY A 1 82 ? 6.708 8.778 -2.075 1.00 74.81 82 GLY A CA 1
ATOM 586 C C . GLY A 1 82 ? 7.140 8.291 -3.453 1.00 74.81 82 GLY A C 1
ATOM 587 O O . GLY A 1 82 ? 8.341 8.225 -3.707 1.00 74.81 82 GLY A O 1
ATOM 588 N N . GLY A 1 83 ? 6.206 7.953 -4.344 1.00 85.88 83 GLY A N 1
ATOM 589 C CA . GLY A 1 83 ? 6.513 7.542 -5.712 1.00 85.88 83 GLY A CA 1
ATOM 590 C C . GLY A 1 83 ? 7.366 6.273 -5.840 1.00 85.88 83 GLY A C 1
ATOM 591 O O . GLY A 1 83 ? 7.961 6.050 -6.890 1.00 85.88 83 GLY A O 1
ATOM 592 N N . VAL A 1 84 ? 7.450 5.426 -4.814 1.00 89.31 84 VAL A N 1
ATOM 593 C CA . VAL A 1 84 ? 8.096 4.111 -4.895 1.00 89.31 84 VAL A CA 1
ATOM 594 C C . VAL A 1 84 ? 7.060 3.058 -5.254 1.00 89.31 84 VAL A C 1
ATOM 596 O O . VAL A 1 84 ? 5.975 3.006 -4.668 1.00 89.31 84 VAL A O 1
ATOM 599 N N . TYR A 1 85 ? 7.408 2.213 -6.216 1.00 85.69 85 TYR A N 1
ATOM 600 C CA . TYR A 1 85 ? 6.592 1.101 -6.683 1.00 85.69 85 TYR A CA 1
ATOM 601 C C . TYR A 1 85 ? 7.393 -0.198 -6.631 1.00 85.69 85 TYR A C 1
ATOM 603 O O . TYR A 1 85 ? 8.610 -0.179 -6.810 1.00 85.69 85 TYR A O 1
ATOM 611 N N . ARG A 1 86 ? 6.704 -1.321 -6.433 1.00 87.44 86 ARG A N 1
ATOM 612 C CA . ARG A 1 86 ? 7.247 -2.681 -6.453 1.00 87.44 86 ARG A CA 1
ATOM 613 C C . ARG A 1 86 ? 6.450 -3.548 -7.421 1.00 87.44 86 ARG A C 1
ATOM 615 O O . ARG A 1 86 ? 5.223 -3.529 -7.410 1.00 87.44 86 ARG A O 1
ATOM 622 N N . SER A 1 87 ? 7.154 -4.332 -8.215 1.00 82.38 87 SER A N 1
ATOM 623 C CA . SER A 1 87 ? 6.637 -5.452 -8.989 1.00 82.38 87 SER A CA 1
ATOM 624 C C . SER A 1 87 ? 7.219 -6.747 -8.432 1.00 82.38 87 SER A C 1
ATOM 626 O O . SER A 1 87 ? 8.365 -6.753 -7.985 1.00 82.38 87 SER A O 1
ATOM 628 N N . THR A 1 88 ? 6.435 -7.822 -8.452 1.00 83.50 88 THR A N 1
ATOM 629 C CA . THR A 1 88 ? 6.837 -9.189 -8.067 1.00 83.50 88 THR A CA 1
ATOM 630 C C . THR A 1 88 ? 6.625 -10.197 -9.196 1.00 83.50 88 THR A C 1
ATOM 632 O O . THR A 1 88 ? 6.765 -11.396 -8.990 1.00 83.50 88 THR A O 1
ATOM 635 N N . ASP A 1 89 ? 6.267 -9.718 -10.388 1.00 79.31 89 ASP A N 1
ATOM 636 C CA . ASP A 1 89 ? 5.936 -10.518 -11.571 1.00 79.31 89 ASP A CA 1
ATOM 637 C C . ASP A 1 89 ? 6.812 -10.139 -12.779 1.00 79.31 89 ASP A C 1
ATOM 639 O O . ASP A 1 89 ? 6.427 -10.271 -13.947 1.00 79.31 89 ASP A O 1
ATOM 643 N N . GLY A 1 90 ? 8.011 -9.626 -12.497 1.00 86.06 90 GLY A N 1
ATOM 644 C CA . GLY A 1 90 ? 8.984 -9.239 -13.507 1.00 86.06 90 GLY A CA 1
ATOM 645 C C . GLY A 1 90 ? 8.570 -7.988 -14.274 1.00 86.06 90 GLY A C 1
ATOM 646 O O . GLY A 1 90 ? 8.783 -7.908 -15.484 1.00 86.06 90 GLY A O 1
ATOM 647 N N . GLY A 1 91 ? 7.946 -7.021 -13.604 1.00 86.12 91 GLY A N 1
ATOM 648 C CA . GLY A 1 91 ? 7.531 -5.736 -14.166 1.00 86.12 91 GLY A CA 1
ATOM 649 C C . GLY A 1 91 ? 6.255 -5.781 -15.008 1.00 86.12 91 GLY A C 1
ATOM 650 O O . GLY A 1 91 ? 6.009 -4.826 -15.745 1.00 86.12 91 GLY A O 1
ATOM 651 N N . LEU A 1 92 ? 5.461 -6.860 -14.957 1.00 82.12 92 LEU A N 1
ATOM 652 C CA . LEU A 1 92 ? 4.169 -6.900 -15.655 1.00 82.12 92 LEU A CA 1
ATOM 653 C C . LEU A 1 92 ? 3.155 -5.997 -14.956 1.00 82.12 92 LEU A C 1
ATOM 655 O O . LEU A 1 92 ? 2.443 -5.254 -15.633 1.00 82.12 92 LEU A O 1
ATOM 659 N N . THR A 1 93 ? 3.128 -6.029 -13.626 1.00 76.75 93 THR A N 1
ATOM 660 C CA . THR A 1 93 ? 2.297 -5.165 -12.789 1.00 76.75 93 THR A CA 1
ATOM 661 C C . THR A 1 93 ? 3.113 -4.550 -11.655 1.00 76.75 93 THR A C 1
ATOM 663 O O . THR A 1 93 ? 4.072 -5.137 -11.151 1.00 76.75 93 THR A O 1
ATOM 666 N N . TRP A 1 94 ? 2.749 -3.327 -11.274 1.00 80.12 94 TRP A N 1
ATOM 667 C CA . TRP A 1 94 ? 3.415 -2.543 -10.239 1.00 80.12 94 TRP A CA 1
ATOM 668 C C . TRP A 1 94 ? 2.419 -2.100 -9.176 1.00 80.12 94 TRP A C 1
ATOM 670 O O . TRP A 1 94 ? 1.306 -1.676 -9.479 1.00 80.12 94 TRP A O 1
ATOM 680 N N . ASN A 1 95 ? 2.859 -2.139 -7.924 1.00 70.62 95 ASN A N 1
ATOM 681 C CA . ASN A 1 95 ? 2.093 -1.737 -6.757 1.00 70.62 95 ASN A CA 1
ATOM 682 C C . ASN A 1 95 ? 2.830 -0.622 -6.019 1.00 70.62 95 ASN A C 1
ATOM 684 O O . ASN A 1 95 ? 4.054 -0.651 -5.918 1.00 70.62 95 ASN A O 1
ATOM 688 N N . SER A 1 96 ? 2.094 0.352 -5.483 1.00 73.88 96 SER A N 1
ATOM 689 C CA . SER A 1 96 ? 2.677 1.353 -4.584 1.00 73.88 96 SER A CA 1
ATOM 690 C C . SER A 1 96 ? 3.338 0.671 -3.382 1.00 73.88 96 SER A C 1
ATOM 692 O O . SER A 1 96 ? 2.722 -0.184 -2.740 1.00 73.88 96 SER A O 1
ATOM 694 N N . TYR A 1 97 ? 4.576 1.071 -3.099 1.00 76.75 97 TYR A N 1
ATOM 695 C CA . TYR A 1 97 ? 5.404 0.574 -2.001 1.00 76.75 97 TYR A CA 1
ATOM 696 C C . TYR A 1 97 ? 5.718 1.672 -0.964 1.00 76.75 97 TYR A C 1
ATOM 698 O O . TYR A 1 97 ? 6.151 1.369 0.138 1.00 76.75 97 TYR A O 1
ATOM 706 N N . SER A 1 98 ? 5.458 2.950 -1.282 1.00 71.50 98 SER A N 1
ATOM 707 C CA . SER A 1 98 ? 5.744 4.102 -0.406 1.00 71.50 98 SER A CA 1
ATOM 708 C C . SER A 1 98 ? 4.519 4.793 0.189 1.00 71.50 98 SER A C 1
ATOM 710 O O . SER A 1 98 ? 4.485 6.020 0.327 1.00 71.50 98 SER A O 1
ATOM 712 N N . ILE A 1 99 ? 3.493 4.022 0.537 1.00 61.72 99 ILE A N 1
ATOM 713 C CA . ILE A 1 99 ? 2.331 4.554 1.258 1.00 61.72 99 ILE A CA 1
ATOM 714 C C . ILE A 1 99 ? 2.812 5.104 2.612 1.00 61.72 99 ILE A C 1
ATOM 716 O O . ILE A 1 99 ? 3.558 4.434 3.315 1.00 61.72 99 ILE A O 1
ATOM 720 N N . GLY A 1 100 ? 2.424 6.338 2.955 1.00 55.44 100 GLY A N 1
ATOM 721 C CA . GLY A 1 100 ? 2.833 7.006 4.203 1.00 55.44 100 GLY A CA 1
ATOM 722 C C . GLY A 1 100 ? 4.163 7.768 4.140 1.00 55.44 100 GLY A C 1
ATOM 723 O O . GLY A 1 100 ? 4.539 8.425 5.109 1.00 55.44 100 GLY A O 1
ATOM 724 N N . LEU A 1 101 ? 4.868 7.747 3.004 1.00 65.50 101 LEU A N 1
ATOM 725 C CA . LEU A 1 101 ? 6.097 8.517 2.849 1.00 65.50 101 LEU A CA 1
ATOM 726 C C . LEU A 1 101 ? 5.803 10.007 2.604 1.00 65.50 101 LEU A C 1
ATOM 728 O O . LEU A 1 101 ? 5.229 10.373 1.579 1.00 65.50 101 LEU A O 1
ATOM 732 N N . GLN A 1 102 ? 6.267 10.874 3.505 1.00 65.88 102 GLN A N 1
ATOM 733 C CA . GLN A 1 102 ? 6.146 12.332 3.385 1.00 65.88 102 GLN A CA 1
ATOM 734 C C . GLN A 1 102 ? 7.236 12.935 2.482 1.00 65.88 102 GLN A C 1
ATOM 736 O O . GLN A 1 102 ? 8.067 13.737 2.910 1.00 65.88 102 GLN A O 1
ATOM 741 N N . ALA A 1 103 ? 7.253 12.539 1.216 1.00 73.62 103 ALA A N 1
ATOM 742 C CA . ALA A 1 103 ? 8.018 13.219 0.176 1.00 73.62 103 ALA A CA 1
ATOM 743 C C . ALA A 1 103 ? 7.178 13.280 -1.096 1.00 73.62 103 ALA A C 1
ATOM 745 O O . ALA A 1 103 ? 6.275 12.471 -1.234 1.00 73.62 103 ALA A O 1
ATOM 746 N N . ASP A 1 104 ? 7.490 14.193 -2.017 1.00 79.94 104 ASP A N 1
ATOM 747 C CA . ASP A 1 104 ? 6.744 14.315 -3.281 1.00 79.94 104 ASP A CA 1
ATOM 748 C C . ASP A 1 104 ? 7.271 13.393 -4.388 1.00 79.94 104 ASP A C 1
ATOM 750 O O . ASP A 1 104 ? 6.658 13.288 -5.444 1.00 79.94 104 ASP A O 1
ATOM 754 N N . ALA A 1 105 ? 8.461 12.812 -4.219 1.00 86.19 105 ALA A N 1
ATOM 755 C CA . ALA A 1 105 ? 9.082 11.939 -5.210 1.00 86.19 105 ALA A CA 1
ATOM 756 C C . ALA A 1 105 ? 10.260 11.164 -4.620 1.00 86.19 105 ALA A C 1
ATOM 758 O O . ALA A 1 105 ? 11.068 11.715 -3.857 1.00 86.19 105 ALA A O 1
ATOM 759 N N . ALA A 1 106 ? 10.427 9.931 -5.088 1.00 91.12 106 ALA A N 1
ATOM 760 C CA . ALA A 1 106 ? 11.669 9.189 -4.978 1.00 91.12 106 ALA A CA 1
ATOM 761 C C . ALA A 1 106 ? 12.491 9.382 -6.258 1.00 91.12 106 ALA A C 1
ATOM 763 O O . ALA A 1 106 ? 11.980 9.365 -7.376 1.00 91.12 106 ALA A O 1
ATOM 764 N N . LEU A 1 107 ? 13.798 9.557 -6.094 1.00 92.38 107 LEU A N 1
ATOM 765 C CA . LEU A 1 107 ? 14.740 9.814 -7.185 1.00 92.38 107 LEU A CA 1
ATOM 766 C C . LEU A 1 107 ? 15.777 8.698 -7.328 1.00 92.38 107 LEU A C 1
ATOM 768 O O . LEU A 1 107 ? 16.358 8.534 -8.398 1.00 92.38 107 LEU A O 1
ATOM 772 N N . ALA A 1 108 ? 16.029 7.953 -6.253 1.00 94.38 108 ALA A N 1
ATOM 773 C CA . ALA A 1 108 ? 17.011 6.881 -6.206 1.00 94.38 108 ALA A CA 1
ATOM 774 C C . ALA A 1 108 ? 16.546 5.772 -5.264 1.00 94.38 108 ALA A C 1
ATOM 776 O O . ALA A 1 108 ? 15.858 6.046 -4.282 1.00 94.38 108 ALA A O 1
ATOM 777 N N . LEU A 1 109 ? 16.974 4.542 -5.546 1.00 94.81 109 LEU A N 1
ATOM 778 C CA . LEU A 1 109 ? 16.707 3.366 -4.726 1.00 94.81 109 LEU A CA 1
ATOM 779 C C . LEU A 1 109 ? 17.999 2.607 -4.445 1.00 94.81 109 LEU A C 1
ATOM 781 O O . LEU A 1 109 ? 18.877 2.533 -5.306 1.00 94.81 109 LEU A O 1
ATOM 785 N N . ALA A 1 110 ? 18.090 2.007 -3.263 1.00 92.81 110 ALA A N 1
ATOM 786 C CA . ALA A 1 110 ? 19.144 1.066 -2.922 1.00 92.81 110 ALA A CA 1
ATOM 787 C C . ALA A 1 110 ? 18.608 -0.025 -1.994 1.00 92.81 110 ALA A C 1
ATOM 789 O O . ALA A 1 110 ? 17.996 0.274 -0.974 1.00 92.81 110 ALA A O 1
ATOM 790 N N . VAL A 1 111 ? 18.895 -1.283 -2.315 1.00 86.75 111 VAL A N 1
ATOM 791 C CA . VAL A 1 111 ? 18.729 -2.411 -1.391 1.00 86.75 111 VAL A CA 1
ATOM 792 C C . VAL A 1 111 ? 20.131 -2.823 -0.939 1.00 86.75 111 VAL A C 1
ATOM 794 O O . VAL A 1 111 ? 20.989 -3.068 -1.795 1.00 86.75 111 VAL A O 1
ATOM 797 N N . PRO A 1 112 ? 20.424 -2.849 0.374 1.00 82.88 112 PRO A N 1
ATOM 798 C CA . PRO A 1 112 ? 21.700 -3.339 0.864 1.00 82.88 112 PRO A CA 1
ATOM 799 C C . PRO A 1 112 ? 21.823 -4.838 0.568 1.00 82.88 112 PRO A C 1
ATOM 801 O O . PRO A 1 112 ? 20.828 -5.560 0.496 1.00 82.88 112 PRO A O 1
ATOM 804 N N . GLN A 1 113 ? 23.057 -5.324 0.417 1.00 78.38 113 GLN A N 1
ATOM 805 C CA . GLN A 1 113 ? 23.282 -6.768 0.383 1.00 78.38 113 GLN A CA 1
ATOM 806 C C . GLN A 1 113 ? 22.749 -7.389 1.673 1.00 78.38 113 GLN A C 1
ATOM 808 O O . GLN A 1 113 ? 23.041 -6.892 2.761 1.00 78.38 113 GLN A O 1
ATOM 813 N N . ARG A 1 114 ? 21.981 -8.467 1.528 1.00 76.56 114 ARG A N 1
ATOM 814 C CA . ARG A 1 114 ? 21.315 -9.141 2.637 1.00 76.56 114 ARG A CA 1
ATOM 815 C C . ARG A 1 114 ? 21.465 -10.652 2.507 1.00 76.56 114 ARG A C 1
ATOM 817 O O . ARG A 1 114 ? 21.461 -11.182 1.393 1.00 76.56 114 ARG A O 1
ATOM 824 N N . GLY A 1 115 ? 21.643 -11.333 3.633 1.00 63.84 115 GLY A N 1
ATOM 825 C CA . GLY A 1 115 ? 21.495 -12.779 3.725 1.00 63.84 115 GLY A CA 1
ATOM 826 C C . GLY A 1 115 ? 20.021 -13.189 3.699 1.00 63.84 115 GLY A C 1
ATOM 827 O O . GLY A 1 115 ? 19.130 -12.358 3.825 1.00 63.84 115 GLY A O 1
ATOM 828 N N . VAL A 1 116 ? 19.759 -14.492 3.575 1.00 57.38 116 VAL A N 1
ATOM 829 C CA . VAL A 1 116 ? 18.387 -15.044 3.521 1.00 57.38 116 VAL A CA 1
ATOM 830 C C . VAL A 1 116 ? 17.582 -14.753 4.800 1.00 57.38 116 VAL A C 1
ATOM 832 O O . VAL A 1 116 ? 16.363 -14.712 4.750 1.00 57.38 116 VAL A O 1
ATOM 835 N N . ALA A 1 117 ? 18.256 -14.538 5.935 1.00 54.09 117 ALA A N 1
ATOM 836 C CA . ALA A 1 117 ? 17.630 -14.265 7.233 1.00 54.09 117 ALA A CA 1
ATOM 837 C C . ALA A 1 117 ? 17.613 -12.774 7.624 1.00 54.09 117 ALA A C 1
ATOM 839 O O . ALA A 1 117 ? 17.146 -12.438 8.710 1.00 54.09 117 ALA A O 1
ATOM 840 N N . ASP A 1 118 ? 18.164 -11.891 6.786 1.00 61.38 118 ASP A N 1
ATOM 841 C CA . ASP A 1 118 ? 18.179 -10.456 7.066 1.00 61.38 118 ASP A CA 1
ATOM 842 C C . ASP A 1 118 ? 16.855 -9.815 6.606 1.00 61.38 118 ASP A C 1
ATOM 844 O O . ASP A 1 118 ? 16.359 -10.167 5.530 1.00 61.38 118 ASP A O 1
ATOM 848 N N . PRO A 1 119 ? 16.304 -8.839 7.357 1.00 62.19 119 PRO A N 1
ATOM 849 C CA . PRO A 1 119 ? 15.122 -8.094 6.932 1.00 62.19 119 PRO A CA 1
ATOM 850 C C . PRO A 1 119 ? 15.320 -7.447 5.569 1.00 62.19 119 PRO A C 1
ATOM 852 O O . PRO A 1 119 ? 16.403 -6.937 5.252 1.00 62.19 119 PRO A O 1
ATOM 855 N N . PHE A 1 120 ? 14.249 -7.426 4.776 1.00 73.00 120 PHE A N 1
ATOM 856 C CA . PHE A 1 120 ? 14.242 -6.635 3.561 1.00 73.00 120 PHE A CA 1
ATOM 857 C C . PHE A 1 120 ? 14.301 -5.150 3.925 1.00 73.00 120 PHE A C 1
ATOM 859 O O . PHE A 1 120 ? 13.554 -4.654 4.766 1.00 73.00 120 PHE A O 1
ATOM 866 N N . ARG A 1 121 ? 15.225 -4.438 3.280 1.00 81.00 121 ARG A N 1
ATOM 867 C CA . ARG A 1 121 ? 15.433 -3.003 3.460 1.00 81.00 121 ARG A CA 1
ATOM 868 C C . ARG A 1 121 ? 15.533 -2.361 2.089 1.00 81.00 121 ARG A C 1
ATOM 870 O O . ARG A 1 121 ? 16.362 -2.777 1.283 1.00 81.00 121 ARG A O 1
ATOM 877 N N . LEU A 1 122 ? 14.752 -1.322 1.841 1.00 86.25 122 LEU A N 1
ATOM 878 C CA . LEU A 1 122 ? 14.856 -0.485 0.653 1.00 86.25 122 LEU A CA 1
ATOM 879 C C . LEU A 1 122 ? 15.057 0.958 1.090 1.00 86.25 122 LEU A C 1
ATOM 881 O O . LEU A 1 122 ? 14.214 1.546 1.750 1.00 86.25 122 LEU A O 1
ATOM 885 N N . PHE A 1 123 ? 16.158 1.564 0.680 1.00 90.62 123 PHE A N 1
ATOM 886 C CA . PHE A 1 123 ? 16.381 2.987 0.873 1.00 90.62 123 PHE A CA 1
ATOM 887 C C . PHE A 1 123 ? 15.894 3.753 -0.344 1.00 90.62 123 PHE A C 1
ATOM 889 O O . PHE A 1 123 ? 16.308 3.450 -1.464 1.00 90.62 123 PHE A O 1
ATOM 896 N N . ALA A 1 124 ? 15.079 4.779 -0.122 1.00 90.69 124 ALA A N 1
ATOM 897 C CA . ALA A 1 124 ? 14.726 5.757 -1.135 1.00 90.69 124 ALA A CA 1
ATOM 898 C C . ALA A 1 124 ? 15.419 7.090 -0.857 1.00 90.69 124 ALA A C 1
ATOM 900 O O . ALA A 1 124 ? 15.250 7.701 0.198 1.00 90.69 124 ALA A O 1
ATOM 901 N N . GLY A 1 125 ? 16.186 7.564 -1.836 1.00 92.44 125 GLY A N 1
ATOM 902 C CA . GLY A 1 125 ? 16.613 8.955 -1.895 1.00 92.44 125 GLY A CA 1
ATOM 903 C C . GLY A 1 125 ? 15.478 9.785 -2.478 1.00 92.44 125 GLY A C 1
ATOM 904 O O . GLY A 1 125 ? 15.104 9.584 -3.632 1.00 92.44 125 GLY A O 1
ATOM 905 N N . THR A 1 126 ? 14.925 10.695 -1.689 1.00 89.88 126 THR A N 1
ATOM 906 C CA . THR A 1 126 ? 13.720 11.467 -2.021 1.00 89.88 126 THR A CA 1
ATOM 907 C C . THR A 1 126 ? 14.033 12.955 -2.075 1.00 89.88 126 THR A C 1
ATOM 909 O O . THR A 1 126 ? 15.110 13.399 -1.671 1.00 89.88 126 THR A O 1
ATOM 912 N N . VAL A 1 127 ? 13.068 13.755 -2.523 1.00 85.94 127 VAL A N 1
ATOM 913 C CA . VAL A 1 127 ? 13.165 15.224 -2.464 1.00 85.94 127 VAL A CA 1
ATOM 914 C C . VAL A 1 127 ? 13.180 15.786 -1.034 1.00 85.94 127 VAL A C 1
ATOM 916 O O . VAL A 1 127 ? 13.559 16.939 -0.844 1.00 85.94 127 VAL A O 1
ATOM 919 N N . ALA A 1 128 ? 12.820 14.979 -0.030 1.00 84.81 128 ALA A N 1
ATOM 920 C CA . ALA A 1 128 ? 12.754 15.362 1.381 1.00 84.81 128 ALA A CA 1
ATOM 921 C C . ALA A 1 128 ? 13.819 14.666 2.256 1.00 84.81 128 ALA A C 1
ATOM 923 O O . ALA A 1 128 ? 13.733 14.694 3.480 1.00 84.81 128 ALA A O 1
ATOM 924 N N . GLY A 1 129 ? 14.834 14.042 1.645 1.00 86.12 129 GLY A N 1
ATOM 925 C CA . GLY A 1 129 ? 15.891 13.309 2.349 1.00 86.12 129 GLY A CA 1
ATOM 926 C C . GLY A 1 129 ? 15.914 11.821 2.009 1.00 86.12 129 GLY A C 1
ATOM 927 O O . GLY A 1 129 ? 15.352 11.395 1.001 1.00 86.12 129 GLY A O 1
ATOM 928 N N . VAL A 1 130 ? 16.603 11.028 2.827 1.00 89.25 130 VAL A N 1
ATOM 929 C CA . VAL A 1 130 ? 16.694 9.573 2.644 1.00 89.25 130 VAL A CA 1
ATOM 930 C C . VAL A 1 130 ? 15.732 8.892 3.601 1.00 89.25 130 VAL A C 1
ATOM 932 O O . VAL A 1 130 ? 15.770 9.155 4.800 1.00 89.25 130 VAL A O 1
ATOM 935 N N . TRP A 1 131 ? 14.913 8.005 3.055 1.00 81.88 131 TRP A N 1
ATOM 936 C CA . TRP A 1 131 ? 13.963 7.194 3.798 1.00 81.88 131 TRP A CA 1
ATOM 937 C C . TRP A 1 131 ? 14.321 5.724 3.665 1.00 81.88 131 TRP A C 1
ATOM 939 O O . TRP A 1 131 ? 14.855 5.295 2.642 1.00 81.88 131 TRP A O 1
ATOM 949 N N . GLU A 1 132 ? 14.025 4.963 4.705 1.00 81.62 132 GLU A N 1
ATOM 950 C CA . GLU A 1 132 ? 14.190 3.519 4.735 1.00 81.62 132 GLU A CA 1
ATOM 951 C C . GLU A 1 132 ? 12.811 2.870 4.819 1.00 81.62 132 GLU A C 1
ATOM 953 O O . GLU A 1 132 ? 12.053 3.134 5.750 1.00 81.62 132 GLU A O 1
ATOM 958 N N . PHE A 1 133 ? 12.508 2.017 3.849 1.00 73.25 133 PHE A N 1
ATOM 959 C CA . PHE A 1 133 ? 11.454 1.025 3.942 1.00 73.25 133 PHE A CA 1
ATOM 960 C C . PHE A 1 133 ? 12.064 -0.225 4.544 1.00 73.25 133 PHE A C 1
ATOM 962 O O . PHE A 1 133 ? 13.024 -0.780 4.005 1.00 73.25 133 PHE A O 1
ATOM 969 N N . THR A 1 134 ? 11.502 -0.654 5.658 1.00 62.41 134 THR A N 1
ATOM 970 C CA . THR A 1 134 ? 11.790 -1.963 6.223 1.00 62.41 134 THR A CA 1
ATOM 971 C C . THR A 1 134 ? 10.490 -2.722 6.055 1.00 62.41 134 THR A C 1
ATOM 973 O O . THR A 1 134 ? 9.535 -2.404 6.761 1.00 62.41 134 THR A O 1
ATOM 976 N N . ASP A 1 135 ? 10.417 -3.655 5.100 1.00 51.34 135 ASP A N 1
ATOM 977 C CA . ASP A 1 135 ? 9.360 -4.658 5.222 1.00 51.34 135 ASP A CA 1
ATOM 978 C C . ASP A 1 135 ? 9.731 -5.461 6.474 1.00 51.34 135 ASP A C 1
ATOM 980 O O . ASP A 1 135 ? 10.889 -5.894 6.599 1.00 51.34 135 ASP A O 1
ATOM 984 N N . PRO A 1 136 ? 8.820 -5.617 7.443 1.00 43.66 136 PRO A N 1
ATOM 985 C CA . PRO A 1 136 ? 9.069 -6.552 8.521 1.00 43.66 136 PRO A CA 1
ATOM 986 C C . PRO A 1 136 ? 9.323 -7.949 7.914 1.00 43.66 136 PRO A C 1
ATOM 988 O O . PRO A 1 136 ? 8.812 -8.286 6.849 1.00 43.66 136 PRO A O 1
ATOM 991 N N . ILE A 1 137 ? 10.228 -8.713 8.534 1.00 39.38 137 ILE A N 1
ATOM 992 C CA . ILE A 1 137 ? 10.695 -10.022 8.046 1.00 39.38 137 ILE A CA 1
ATOM 993 C C . ILE A 1 137 ? 9.490 -10.955 7.844 1.00 39.38 137 ILE A C 1
ATOM 995 O O . ILE A 1 137 ? 8.798 -11.217 8.819 1.00 39.38 137 ILE A O 1
ATOM 999 N N . ASP A 1 138 ? 9.305 -11.483 6.629 1.00 45.03 138 ASP A N 1
ATOM 1000 C CA . ASP A 1 138 ? 8.284 -12.490 6.281 1.00 45.03 138 ASP A CA 1
ATOM 1001 C C . ASP A 1 138 ? 8.946 -13.672 5.521 1.00 45.03 138 ASP A C 1
ATOM 1003 O O . ASP A 1 138 ? 9.151 -13.599 4.302 1.00 45.03 138 ASP A O 1
ATOM 1007 N N . PRO A 1 139 ? 9.420 -14.723 6.224 1.00 34.94 139 PRO A N 1
ATOM 1008 C CA . PRO A 1 139 ? 10.089 -15.879 5.623 1.00 34.94 139 PRO A CA 1
ATOM 1009 C C . PRO A 1 139 ? 9.143 -16.993 5.136 1.00 34.94 139 PRO A C 1
ATOM 1011 O O . PRO A 1 139 ? 9.633 -17.924 4.487 1.00 34.94 139 PRO A O 1
ATOM 1014 N N . ASP A 1 140 ? 7.846 -16.948 5.450 1.00 38.34 140 ASP A N 1
ATOM 1015 C CA . ASP A 1 140 ? 6.845 -17.984 5.136 1.00 38.34 140 ASP A CA 1
ATOM 1016 C C . ASP A 1 140 ? 5.606 -17.498 4.360 1.00 38.34 140 ASP A C 1
ATOM 1018 O O . ASP A 1 140 ? 4.846 -18.329 3.856 1.00 38.34 140 ASP A O 1
ATOM 1022 N N . GLY A 1 141 ? 5.498 -16.199 4.093 1.00 38.28 141 GLY A N 1
ATOM 1023 C CA . GLY A 1 141 ? 4.615 -15.587 3.104 1.00 38.28 141 GLY A CA 1
ATOM 1024 C C . GLY A 1 141 ? 3.216 -15.234 3.602 1.00 38.28 141 GLY A C 1
ATOM 1025 O O . GLY A 1 141 ? 2.291 -15.265 2.785 1.00 38.28 141 GLY A O 1
ATOM 1026 N N . ASP A 1 142 ? 3.033 -14.941 4.890 1.00 44.09 142 ASP A N 1
ATOM 1027 C CA . ASP A 1 142 ? 1.739 -14.586 5.489 1.00 44.09 142 ASP A CA 1
ATOM 1028 C C . ASP A 1 142 ? 1.658 -13.170 6.085 1.00 44.09 142 ASP A C 1
ATOM 1030 O O . ASP A 1 142 ? 0.691 -12.857 6.773 1.00 44.09 142 ASP A O 1
ATOM 1034 N N . GLY A 1 143 ? 2.612 -12.285 5.785 1.00 47.53 143 GLY A N 1
ATOM 1035 C CA . GLY A 1 143 ? 2.801 -11.061 6.567 1.00 47.53 143 GLY A CA 1
ATOM 1036 C C . GLY A 1 143 ? 3.828 -11.308 7.673 1.00 47.53 143 GLY A C 1
ATOM 1037 O O . GLY A 1 143 ? 4.633 -12.212 7.549 1.00 47.53 143 GLY A O 1
ATOM 1038 N N . ALA A 1 144 ? 3.919 -10.480 8.719 1.00 39.62 144 ALA A N 1
ATOM 1039 C CA . ALA A 1 144 ? 5.060 -10.572 9.645 1.00 39.62 144 ALA A CA 1
ATOM 1040 C C . ALA A 1 144 ? 4.774 -11.067 11.077 1.00 39.62 144 ALA A C 1
ATOM 1042 O O . ALA A 1 144 ? 5.114 -10.337 12.015 1.00 39.62 144 ALA A O 1
ATOM 1043 N N . PRO A 1 145 ? 4.364 -12.336 11.257 1.00 43.22 145 PRO A N 1
ATOM 1044 C CA . PRO A 1 145 ? 5.107 -13.438 11.863 1.00 43.22 145 PRO A CA 1
ATOM 1045 C C . PRO A 1 145 ? 6.297 -13.221 12.811 1.00 43.22 145 PRO A C 1
ATOM 1047 O O . PRO A 1 145 ? 7.327 -13.848 12.556 1.00 43.22 145 PRO A O 1
ATOM 1050 N N . SER A 1 146 ? 6.297 -12.386 13.863 1.00 45.38 146 SER A N 1
ATOM 1051 C CA . SER A 1 146 ? 7.538 -12.153 14.657 1.00 45.38 146 SER A CA 1
ATOM 1052 C C . SER A 1 146 ? 7.390 -12.257 16.182 1.00 45.38 146 SER A C 1
ATOM 1054 O O . SER A 1 146 ? 6.289 -12.152 16.714 1.00 45.38 146 SER A O 1
ATOM 1056 N N . PRO A 1 147 ? 8.494 -12.376 16.960 1.00 43.62 147 PRO A N 1
ATOM 1057 C CA . PRO A 1 147 ? 8.439 -12.296 18.426 1.00 43.62 147 PRO A CA 1
ATOM 1058 C C . PRO A 1 147 ? 7.754 -11.027 18.983 1.00 43.62 147 PRO A C 1
ATOM 1060 O O . PRO A 1 147 ? 7.476 -10.981 20.182 1.00 43.62 147 PRO A O 1
ATOM 1063 N N . VAL A 1 148 ? 7.512 -10.007 18.145 1.00 45.97 148 VAL A N 1
ATOM 1064 C CA . VAL A 1 148 ? 6.787 -8.763 18.458 1.00 45.97 148 VAL A CA 1
ATOM 1065 C C . VAL A 1 148 ? 5.258 -8.935 18.385 1.00 45.97 148 VAL A C 1
ATOM 1067 O O . VAL A 1 148 ? 4.554 -8.255 19.128 1.00 45.97 148 VAL A O 1
ATOM 1070 N N . GLU A 1 149 ? 4.726 -9.860 17.581 1.00 49.03 149 GLU A N 1
ATOM 1071 C CA . GLU A 1 149 ? 3.270 -10.053 17.410 1.00 49.03 149 GLU A CA 1
ATOM 1072 C C . GLU A 1 149 ? 2.588 -10.735 18.601 1.00 49.03 149 GLU A C 1
ATOM 1074 O O . GLU A 1 149 ? 1.380 -10.626 18.784 1.00 49.03 149 GLU A O 1
ATOM 1079 N N . ASN A 1 150 ? 3.373 -11.293 19.525 1.00 54.41 150 ASN A N 1
ATOM 1080 C CA . ASN A 1 150 ? 2.884 -11.719 20.840 1.00 54.41 150 ASN A CA 1
ATOM 1081 C C . ASN A 1 150 ? 2.560 -10.530 21.778 1.00 54.41 150 ASN A C 1
ATOM 1083 O O . ASN A 1 150 ? 2.364 -10.727 22.979 1.00 54.41 150 ASN A O 1
ATOM 1087 N N . GLY A 1 151 ? 2.596 -9.292 21.268 1.00 53.34 151 GLY A N 1
ATOM 1088 C CA . GLY A 1 151 ? 2.517 -8.049 22.036 1.00 53.34 151 GLY A CA 1
ATOM 1089 C C . GLY A 1 151 ? 1.110 -7.610 22.460 1.00 53.34 151 GLY A C 1
ATOM 1090 O O . GLY A 1 151 ? 0.998 -6.771 23.358 1.00 53.34 151 GLY A O 1
ATOM 1091 N N . SER A 1 152 ? 0.048 -8.173 21.875 1.00 57.53 152 SER A N 1
ATOM 1092 C CA . SER A 1 152 ? -1.338 -7.895 22.289 1.00 57.53 152 SER A CA 1
ATOM 1093 C C . SER A 1 152 ? -1.764 -8.788 23.473 1.00 57.53 152 SER A C 1
ATOM 1095 O O . SER A 1 152 ? -1.279 -9.914 23.600 1.00 57.53 152 SER A O 1
ATOM 1097 N N . PRO A 1 153 ? -2.634 -8.322 24.397 1.00 54.50 153 PRO A N 1
ATOM 1098 C CA . PRO A 1 153 ? -2.967 -9.073 25.611 1.00 54.50 153 PRO A CA 1
ATOM 1099 C C . PRO A 1 153 ? -3.632 -10.434 25.318 1.00 54.50 153 PRO A C 1
ATOM 1101 O O . PRO A 1 153 ? -4.807 -10.490 24.982 1.00 54.50 153 PRO A O 1
ATOM 1104 N N . GLY A 1 154 ? -2.899 -11.535 25.524 1.00 52.03 154 GLY A N 1
ATOM 1105 C CA . GLY A 1 154 ? -3.387 -12.916 25.388 1.00 52.03 154 GLY A CA 1
ATOM 1106 C C . GLY A 1 154 ? -2.428 -13.904 26.068 1.00 52.03 154 GLY A C 1
ATOM 1107 O O . GLY A 1 154 ? -1.209 -13.738 26.029 1.00 52.03 154 GLY A O 1
ATOM 1108 N N . LEU A 1 155 ? -2.948 -14.892 26.802 1.00 43.91 155 LEU A N 1
ATOM 1109 C CA . LEU A 1 155 ? -2.166 -15.680 27.763 1.00 43.91 155 LEU A CA 1
ATOM 1110 C C . LEU A 1 155 ? -1.120 -16.577 27.072 1.00 43.91 155 LEU A C 1
ATOM 1112 O O . LEU A 1 155 ? -1.408 -17.658 26.577 1.00 43.91 155 LEU A O 1
ATOM 1116 N N . THR A 1 156 ? 0.138 -16.150 27.174 1.00 48.00 156 THR A N 1
ATOM 1117 C CA . THR A 1 156 ? 1.395 -16.903 26.999 1.00 48.00 156 THR A CA 1
ATOM 1118 C C . THR A 1 156 ? 1.945 -17.149 25.588 1.00 48.00 156 THR A C 1
ATOM 1120 O O . THR A 1 156 ? 3.127 -17.484 25.521 1.00 48.00 156 THR A O 1
ATOM 1123 N N . MET A 1 157 ? 1.209 -16.892 24.496 1.00 55.56 157 MET A N 1
ATOM 1124 C CA . MET A 1 157 ? 1.752 -16.936 23.114 1.00 55.56 157 MET A CA 1
ATOM 1125 C C . MET A 1 157 ? 1.092 -15.962 22.110 1.00 55.56 157 MET A C 1
ATOM 1127 O O . MET A 1 157 ? 1.293 -16.152 20.922 1.00 55.56 157 MET A O 1
ATOM 1131 N N . GLY A 1 158 ? 0.333 -14.949 22.560 1.00 64.81 158 GLY A N 1
ATOM 1132 C CA . GLY A 1 158 ? -0.382 -14.023 21.661 1.00 64.81 158 GLY A CA 1
ATOM 1133 C C . GLY A 1 158 ? -1.544 -14.705 20.930 1.00 64.81 158 GLY A C 1
ATOM 1134 O O . GLY A 1 158 ? -1.358 -15.247 19.854 1.00 64.81 158 GLY A O 1
ATOM 1135 N N . ASP A 1 159 ? -2.717 -14.735 21.559 1.00 73.12 159 ASP A N 1
ATOM 1136 C CA . ASP A 1 159 ? -3.992 -15.161 20.952 1.00 73.12 159 ASP A CA 1
ATOM 1137 C C . ASP A 1 159 ? -4.9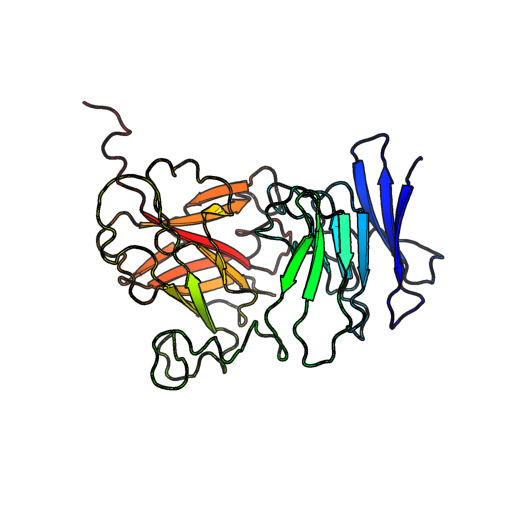02 -13.932 21.010 1.00 73.12 159 ASP A C 1
ATOM 1139 O O . ASP A 1 159 ? -5.630 -13.715 21.985 1.00 73.12 159 ASP A O 1
ATOM 1143 N N . GLY A 1 160 ? -4.693 -13.021 20.061 1.00 74.44 160 GLY A N 1
ATOM 1144 C CA . GLY A 1 160 ? -5.317 -11.704 20.055 1.00 74.44 160 GLY A CA 1
ATOM 1145 C C . GLY A 1 160 ? -6.789 -11.753 19.653 1.00 74.44 160 GLY A C 1
ATOM 1146 O O . GLY A 1 160 ? -7.559 -10.873 20.045 1.00 74.44 160 GLY A O 1
ATOM 1147 N N . ASN A 1 161 ? -7.188 -12.778 18.894 1.00 80.75 161 ASN A N 1
ATOM 1148 C CA . ASN A 1 161 ? -8.566 -12.981 18.448 1.00 80.75 161 ASN A CA 1
ATOM 1149 C C . ASN A 1 161 ? -9.391 -13.870 19.411 1.00 80.75 161 ASN A C 1
ATOM 1151 O O . ASN A 1 161 ? -10.621 -13.898 19.316 1.00 80.75 161 ASN A O 1
ATOM 1155 N N . GLY A 1 162 ? -8.742 -14.532 20.374 1.00 81.38 162 GLY A N 1
ATOM 1156 C CA . GLY A 1 162 ? -9.366 -15.318 21.433 1.00 81.38 162 GLY A CA 1
ATOM 1157 C C . GLY A 1 162 ? -9.907 -16.675 20.980 1.00 81.38 162 GLY A C 1
ATOM 1158 O O . GLY A 1 162 ? -10.823 -17.199 21.628 1.00 81.38 162 GLY A O 1
ATOM 1159 N N . ASP A 1 163 ? -9.407 -17.232 19.874 1.00 84.06 163 ASP A N 1
ATOM 1160 C CA . ASP A 1 163 ? -9.885 -18.502 19.317 1.00 84.06 163 ASP A CA 1
ATOM 1161 C C . ASP A 1 163 ? -9.150 -19.745 19.865 1.00 84.06 163 ASP A C 1
ATOM 1163 O O . ASP A 1 163 ? -9.570 -20.885 19.624 1.00 84.06 163 ASP A O 1
ATOM 1167 N N . GLY A 1 164 ? -8.114 -19.536 20.682 1.00 81.19 164 GLY A N 1
ATOM 1168 C CA . GLY A 1 164 ? -7.312 -20.580 21.310 1.00 81.19 164 GLY A CA 1
ATOM 1169 C C . GLY A 1 164 ? -6.142 -21.082 20.462 1.00 81.19 164 GLY A C 1
ATOM 1170 O O . GLY A 1 164 ? -5.414 -21.968 20.931 1.00 81.19 164 GLY A O 1
ATOM 1171 N N . MET A 1 165 ? -5.944 -20.559 19.250 1.00 81.25 165 MET A N 1
ATOM 1172 C CA . MET A 1 165 ? -4.730 -20.736 18.455 1.00 81.25 165 MET A CA 1
ATOM 1173 C C . MET A 1 165 ? -3.824 -19.501 18.602 1.00 81.25 165 MET A C 1
ATOM 1175 O O . MET A 1 165 ? -4.315 -18.388 18.720 1.00 81.25 165 MET A O 1
ATOM 1179 N N . PRO A 1 166 ? -2.491 -19.670 18.656 1.00 76.44 166 PRO A N 1
ATOM 1180 C CA . PRO A 1 166 ? -1.585 -18.525 18.629 1.00 76.44 166 PRO A CA 1
ATOM 1181 C C . PRO A 1 166 ? -1.625 -17.809 17.276 1.00 76.44 166 PRO A C 1
ATOM 1183 O O . PRO A 1 166 ? -1.528 -18.480 16.244 1.00 76.44 166 PRO A O 1
ATOM 1186 N N . ASP A 1 167 ? -1.629 -16.475 17.300 1.00 73.56 167 ASP A N 1
ATOM 1187 C CA . ASP A 1 167 ? -1.674 -15.615 16.110 1.00 73.56 167 ASP A CA 1
ATOM 1188 C C . ASP A 1 167 ? -0.519 -15.949 15.143 1.00 73.56 167 ASP A C 1
ATOM 1190 O O . ASP A 1 167 ? -0.724 -16.089 13.944 1.00 73.56 167 ASP A O 1
ATOM 1194 N N . ALA A 1 168 ? 0.683 -16.223 15.671 1.00 69.12 168 ALA A N 1
ATOM 1195 C CA . ALA A 1 168 ? 1.866 -16.602 14.884 1.00 69.12 168 ALA A CA 1
ATOM 1196 C C . ALA A 1 168 ? 1.738 -17.938 14.115 1.00 69.12 168 ALA A C 1
ATOM 1198 O O . ALA A 1 168 ? 2.657 -18.338 13.406 1.00 69.12 168 ALA A O 1
ATOM 1199 N N . GLY A 1 169 ? 0.658 -18.694 14.326 1.00 71.81 169 GLY A N 1
ATOM 1200 C CA . GLY A 1 169 ? 0.338 -19.910 13.578 1.00 71.81 169 GLY A CA 1
ATOM 1201 C C . GLY A 1 169 ? -0.825 -19.735 12.602 1.00 71.81 169 GLY A C 1
ATOM 1202 O O . GLY A 1 169 ? -1.311 -20.740 12.074 1.00 71.81 169 GLY A O 1
ATOM 1203 N N . GLN A 1 170 ? -1.314 -18.508 12.415 1.00 76.88 170 GLN A N 1
ATOM 1204 C CA . GLN A 1 170 ? -2.534 -18.209 11.680 1.00 76.88 170 GLN A CA 1
ATOM 1205 C C . GLN A 1 170 ? -2.272 -17.139 10.611 1.00 76.88 170 GLN A C 1
ATOM 1207 O O . GLN A 1 170 ? -2.285 -15.955 10.925 1.00 76.88 170 GLN A O 1
ATOM 1212 N N . PRO A 1 171 ? -2.166 -17.518 9.325 1.00 74.62 171 PRO A N 1
ATOM 1213 C CA . PRO A 1 171 ? -1.880 -16.557 8.254 1.00 74.62 171 PRO A CA 1
ATOM 1214 C C . PRO A 1 171 ? -3.007 -15.529 8.044 1.00 74.62 171 PRO A C 1
ATOM 1216 O O . PRO A 1 171 ? -2.827 -14.477 7.435 1.00 74.62 171 PRO A O 1
ATOM 1219 N N . SER A 1 172 ? -4.201 -15.833 8.553 1.00 83.75 172 SER A N 1
ATOM 1220 C CA . SER A 1 172 ? -5.392 -14.994 8.468 1.00 83.75 172 SER A CA 1
ATOM 1221 C C . SER A 1 172 ? -5.583 -14.079 9.684 1.00 83.75 172 SER A C 1
ATOM 1223 O O . SER A 1 172 ? -6.674 -13.520 9.847 1.00 83.75 172 SER A O 1
ATOM 1225 N N . VAL A 1 173 ? -4.586 -13.976 10.570 1.00 83.25 173 VAL A N 1
ATOM 1226 C CA . VAL A 1 173 ? -4.628 -13.176 11.801 1.00 83.25 173 VAL A CA 1
ATOM 1227 C C . VAL A 1 173 ? -3.334 -12.375 11.933 1.00 83.25 173 VAL A C 1
ATOM 1229 O O . VAL A 1 173 ? -2.253 -12.924 11.800 1.00 83.25 173 VAL A O 1
ATOM 1232 N N . ALA A 1 174 ? -3.442 -11.077 12.220 1.00 77.62 174 ALA A N 1
ATOM 1233 C CA . ALA A 1 174 ? -2.293 -10.203 12.448 1.00 77.62 174 ALA A CA 1
ATOM 1234 C C . ALA A 1 174 ? -2.484 -9.357 13.714 1.00 77.62 174 ALA A C 1
ATOM 1236 O O . ALA A 1 174 ? -3.517 -8.699 13.877 1.00 77.62 174 ALA A O 1
ATOM 1237 N N . SER A 1 175 ? -1.479 -9.318 14.592 1.00 76.62 175 SER A N 1
ATOM 1238 C CA . SER A 1 175 ? -1.520 -8.586 15.868 1.00 76.62 175 SER A CA 1
ATOM 1239 C C . SER A 1 175 ? -0.388 -7.568 15.963 1.00 76.62 175 SER A C 1
ATOM 1241 O O . SER A 1 175 ? 0.779 -7.893 15.789 1.00 76.62 175 SER A O 1
ATOM 1243 N N . ASN A 1 176 ? -0.721 -6.314 16.272 1.00 69.62 176 ASN A N 1
ATOM 1244 C CA . ASN A 1 176 ? 0.213 -5.192 16.183 1.00 69.62 176 ASN A CA 1
ATOM 1245 C C . ASN A 1 176 ? 0.161 -4.277 17.408 1.00 69.62 176 ASN A C 1
ATOM 1247 O O . ASN A 1 176 ? -0.888 -4.089 18.030 1.00 69.62 176 ASN A O 1
ATOM 1251 N N . THR A 1 177 ? 1.302 -3.645 17.699 1.00 67.38 177 THR A N 1
ATOM 1252 C CA . THR A 1 177 ? 1.430 -2.597 18.722 1.00 67.38 177 THR A CA 1
ATOM 1253 C C . THR A 1 177 ? 1.971 -1.310 18.089 1.00 67.38 177 THR A C 1
ATOM 1255 O O . THR A 1 177 ? 2.905 -1.354 17.290 1.00 67.38 177 THR A O 1
ATOM 1258 N N . GLY A 1 178 ? 1.374 -0.163 18.419 1.00 64.44 178 GLY A N 1
ATOM 1259 C CA . GLY A 1 178 ? 1.673 1.142 17.818 1.00 64.44 178 GLY A CA 1
ATOM 1260 C C . GLY A 1 178 ? 1.568 2.296 18.812 1.00 64.44 178 GLY A C 1
ATOM 1261 O O . GLY A 1 178 ? 1.015 2.135 19.893 1.00 64.44 178 GLY A O 1
ATOM 1262 N N . THR A 1 179 ? 2.102 3.477 18.498 1.00 58.06 179 THR A N 1
ATOM 1263 C CA . THR A 1 179 ? 2.084 4.641 19.411 1.00 58.06 179 THR A CA 1
ATOM 1264 C C . THR A 1 179 ? 0.936 5.604 19.110 1.00 58.06 179 THR A C 1
ATOM 1266 O O . THR A 1 179 ? 0.791 6.036 17.969 1.00 58.06 179 THR A O 1
ATOM 1269 N N . ILE A 1 180 ? 0.175 6.014 20.134 1.00 56.47 180 ILE A N 1
ATOM 1270 C CA . ILE A 1 180 ? -0.817 7.098 20.029 1.00 56.47 180 ILE A CA 1
ATOM 1271 C C . ILE A 1 180 ? -0.111 8.457 20.077 1.00 56.47 180 ILE A C 1
ATOM 1273 O O . ILE A 1 180 ? 0.661 8.736 20.999 1.00 56.47 180 ILE A O 1
ATOM 1277 N N . PHE A 1 181 ? -0.447 9.346 19.140 1.00 51.97 181 PHE A N 1
ATOM 1278 C CA . PHE A 1 181 ? -0.031 10.750 19.155 1.00 51.97 181 PHE A CA 1
ATOM 1279 C C . PHE A 1 181 ? -1.173 11.658 19.633 1.00 51.97 181 PHE A C 1
ATOM 1281 O O . PHE A 1 181 ? -2.343 11.456 19.315 1.00 51.97 181 PHE A O 1
ATOM 1288 N N . ALA A 1 182 ? -0.832 12.655 20.454 1.00 44.38 182 ALA A N 1
ATOM 1289 C CA . ALA A 1 182 ? -1.798 13.555 21.077 1.00 44.38 182 ALA A CA 1
ATOM 1290 C C . ALA A 1 182 ? -2.418 14.531 20.063 1.00 44.38 182 ALA A C 1
ATOM 1292 O O . ALA A 1 182 ? -1.703 15.169 19.293 1.00 44.38 182 ALA A O 1
ATOM 1293 N N . ILE A 1 183 ? -3.737 14.721 20.140 1.00 44.53 183 ILE A N 1
ATOM 1294 C CA . ILE A 1 183 ? -4.460 15.742 19.373 1.00 44.53 183 ILE A CA 1
ATOM 1295 C C . ILE A 1 183 ? -4.379 17.077 20.134 1.00 44.53 183 ILE A C 1
ATOM 1297 O O . ILE A 1 183 ? -4.841 17.153 21.278 1.00 44.53 183 ILE A O 1
ATOM 1301 N N . PRO A 1 184 ? -3.813 18.153 19.556 1.00 36.81 184 PRO A N 1
ATOM 1302 C CA . PRO A 1 184 ? -3.821 19.463 20.190 1.00 36.81 184 PRO A CA 1
ATOM 1303 C C . PRO A 1 184 ? -5.171 20.150 19.942 1.00 36.81 184 PRO A C 1
ATOM 1305 O O . PRO A 1 184 ? -5.375 20.762 18.898 1.00 36.81 184 PRO A O 1
ATOM 1308 N N . GLY A 1 185 ? -6.088 20.093 20.911 1.00 36.25 185 GLY A N 1
ATOM 1309 C CA . GLY A 1 185 ? -7.306 20.909 20.883 1.00 36.25 185 GLY A CA 1
ATOM 1310 C C . GLY A 1 185 ? -8.509 20.277 21.579 1.00 36.25 185 GLY A C 1
ATOM 1311 O O . GLY A 1 185 ? -8.861 19.145 21.301 1.00 36.25 185 GLY A O 1
ATOM 1312 N N . ALA A 1 186 ? -9.145 21.072 22.442 1.00 36.12 186 ALA A N 1
ATOM 1313 C CA . ALA A 1 186 ? -10.372 20.820 23.204 1.00 36.12 186 ALA A CA 1
ATOM 1314 C C . ALA A 1 186 ? -10.293 19.776 24.337 1.00 36.12 186 ALA A C 1
ATOM 1316 O O . ALA A 1 186 ? -10.217 18.566 24.162 1.00 36.12 186 ALA A O 1
ATOM 1317 N N . ALA A 1 187 ? -10.361 20.316 25.553 1.00 34.25 187 ALA A N 1
ATOM 1318 C CA . ALA A 1 187 ? -10.444 19.606 26.814 1.00 34.25 187 ALA A CA 1
ATOM 1319 C C . ALA A 1 187 ? -11.747 18.798 26.929 1.00 34.25 187 ALA A C 1
ATOM 1321 O O . ALA A 1 187 ? -12.748 19.264 27.461 1.00 34.25 187 ALA A O 1
ATOM 1322 N N . GLY A 1 188 ? -11.690 17.552 26.491 1.00 35.06 188 GLY A N 1
ATOM 1323 C CA . GLY A 1 188 ? -12.389 16.439 27.105 1.00 35.06 188 GLY A CA 1
ATOM 1324 C C . GLY A 1 188 ? -11.330 15.373 27.282 1.00 35.06 188 GLY A C 1
ATOM 1325 O O . GLY A 1 188 ? -10.702 14.977 26.309 1.00 35.06 188 GLY A O 1
ATOM 1326 N N . VAL A 1 189 ? -11.040 14.989 28.520 1.00 35.59 189 VAL A N 1
ATOM 1327 C CA . VAL A 1 189 ? -10.147 13.867 28.816 1.00 35.59 189 VAL A CA 1
ATOM 1328 C C . VAL A 1 189 ? -10.599 12.692 27.947 1.00 35.59 189 VAL A C 1
ATOM 1330 O O . VAL A 1 189 ? -11.669 12.142 28.197 1.00 35.59 189 VAL A O 1
ATOM 1333 N N . VAL A 1 190 ? -9.829 12.328 26.912 1.00 43.28 190 VAL A N 1
ATOM 1334 C CA . VAL A 1 190 ? -9.955 10.985 26.337 1.00 43.28 190 VAL A CA 1
ATOM 1335 C C . VAL A 1 190 ? -9.720 10.070 27.540 1.00 43.28 190 VAL A C 1
ATOM 1337 O O . VAL A 1 190 ? -8.704 10.289 28.210 1.00 43.28 190 VAL A O 1
ATOM 1340 N N . PRO A 1 191 ? -10.648 9.166 27.908 1.00 38.34 191 PRO A N 1
ATOM 1341 C CA . PRO A 1 191 ? -10.630 8.511 29.214 1.00 38.34 191 PRO A CA 1
ATOM 1342 C C . PRO A 1 191 ? -9.313 7.845 29.644 1.00 38.34 191 PRO A C 1
ATOM 1344 O O . PRO A 1 191 ? -9.172 7.609 30.835 1.00 38.34 191 PRO A O 1
ATOM 1347 N N . ASP A 1 192 ? -8.323 7.655 28.764 1.00 40.97 192 ASP A N 1
ATOM 1348 C CA . ASP A 1 192 ? -7.059 6.982 29.0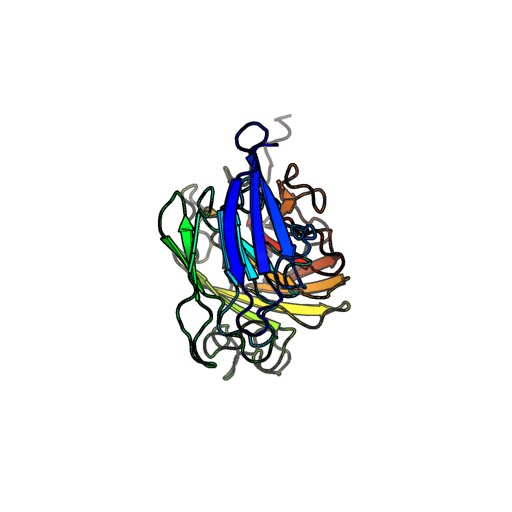88 1.00 40.97 192 ASP A CA 1
ATOM 1349 C C . ASP A 1 192 ? -5.773 7.702 28.627 1.00 40.97 192 ASP A C 1
ATOM 1351 O O . ASP A 1 192 ? -4.825 7.076 28.163 1.00 40.97 192 ASP A O 1
ATOM 1355 N N . GLY A 1 193 ? -5.686 9.019 28.843 1.00 35.31 193 GLY A N 1
ATOM 1356 C CA . GLY A 1 193 ? -4.394 9.698 29.024 1.00 35.31 193 GLY A CA 1
ATOM 1357 C C . GLY A 1 193 ? -3.503 9.875 27.782 1.00 35.31 193 GLY A C 1
ATOM 1358 O O . GLY A 1 193 ? -3.726 9.357 26.696 1.00 35.31 193 GLY A O 1
ATOM 1359 N N . VAL A 1 194 ? -2.481 10.712 27.939 1.00 36.31 194 VAL A N 1
ATOM 1360 C CA . VAL A 1 194 ? -1.519 11.071 26.889 1.00 36.31 194 VAL A CA 1
ATOM 1361 C C . VAL A 1 194 ? -0.506 9.932 26.703 1.00 36.31 194 VAL A C 1
ATOM 1363 O O . VAL A 1 194 ? 0.130 9.538 27.678 1.00 36.31 194 VAL A O 1
ATOM 1366 N N . GLY A 1 195 ? -0.298 9.468 25.464 1.00 46.94 195 GLY A N 1
ATOM 1367 C CA . GLY A 1 195 ? 0.837 8.614 25.075 1.00 46.94 195 GLY A CA 1
ATOM 1368 C C . GLY A 1 195 ? 0.666 7.105 25.278 1.00 46.94 195 GLY A C 1
ATOM 1369 O O . GLY A 1 195 ? 1.638 6.431 25.615 1.00 46.94 195 GLY A O 1
ATOM 1370 N N . SER A 1 196 ? -0.539 6.563 25.109 1.00 57.66 196 SER A N 1
ATOM 1371 C CA . SER A 1 196 ? -0.768 5.117 25.178 1.00 57.66 196 SER A CA 1
ATOM 1372 C C . SER A 1 196 ? -0.288 4.395 23.912 1.00 57.66 196 SER A C 1
ATOM 1374 O O . SER A 1 196 ? -0.284 4.935 22.809 1.00 57.66 196 SER A O 1
ATOM 1376 N N . THR A 1 197 ? 0.171 3.159 24.079 1.00 64.06 197 THR A N 1
ATOM 1377 C CA . THR A 1 197 ? 0.358 2.221 22.970 1.00 64.06 197 THR A CA 1
ATOM 1378 C C . THR A 1 197 ? -1.026 1.713 22.553 1.00 64.06 197 THR A C 1
ATOM 1380 O O . THR A 1 197 ? -1.780 1.277 23.423 1.00 64.06 197 THR A O 1
ATOM 1383 N N . VAL A 1 198 ? -1.372 1.769 21.263 1.00 71.69 198 VAL A N 1
ATOM 1384 C CA . VAL A 1 198 ? -2.527 1.033 20.724 1.00 71.69 198 VAL A CA 1
ATOM 1385 C C . VAL A 1 198 ? -2.089 -0.389 20.470 1.00 71.69 198 VAL A C 1
ATOM 1387 O O . VAL A 1 198 ? -1.093 -0.614 19.785 1.00 71.69 198 VAL A O 1
ATOM 1390 N N . ASN A 1 199 ? -2.873 -1.334 20.962 1.00 78.50 199 ASN A N 1
ATOM 1391 C CA . ASN A 1 199 ? -2.742 -2.730 20.597 1.00 78.50 199 ASN A CA 1
ATOM 1392 C C . ASN A 1 199 ? -3.973 -3.104 19.785 1.00 78.50 199 ASN A C 1
ATOM 1394 O O . ASN A 1 199 ? -5.097 -2.847 20.223 1.00 78.50 199 ASN A O 1
ATOM 1398 N N . PHE A 1 200 ? -3.776 -3.704 18.618 1.00 82.81 200 PHE A N 1
ATOM 1399 C CA . PHE A 1 200 ? -4.891 -4.180 17.817 1.00 82.81 200 PHE A CA 1
ATOM 1400 C C . PHE A 1 200 ? -4.627 -5.556 17.221 1.00 82.81 200 PHE A C 1
ATOM 1402 O O . PHE A 1 200 ? -3.480 -5.951 17.016 1.00 82.81 200 PHE A O 1
ATOM 1409 N N . THR A 1 201 ? -5.715 -6.261 16.938 1.00 87.12 201 THR A N 1
ATOM 1410 C CA . THR A 1 201 ? -5.717 -7.530 16.208 1.00 87.12 201 THR A CA 1
ATOM 1411 C C . THR A 1 201 ? -6.621 -7.398 14.994 1.00 87.12 201 THR A C 1
ATOM 1413 O O . THR A 1 201 ? -7.686 -6.788 15.081 1.00 87.12 201 THR A O 1
ATOM 1416 N N . ILE A 1 202 ? -6.190 -7.955 13.870 1.00 88.00 202 ILE A N 1
ATOM 1417 C CA . ILE A 1 202 ? -6.939 -8.079 12.623 1.00 88.00 202 ILE A CA 1
ATOM 1418 C C . ILE A 1 202 ? -7.150 -9.569 12.389 1.00 88.00 202 ILE A C 1
ATOM 1420 O O . ILE A 1 202 ? -6.183 -10.321 12.386 1.00 88.00 202 ILE A O 1
ATOM 1424 N N . ALA A 1 203 ? -8.386 -10.000 12.173 1.00 90.00 203 ALA A N 1
ATOM 1425 C CA . ALA A 1 203 ? -8.695 -11.385 11.847 1.00 90.00 203 ALA A CA 1
ATOM 1426 C C . ALA A 1 203 ? -9.662 -11.453 10.668 1.00 90.00 203 ALA A C 1
ATOM 1428 O O . ALA A 1 203 ? -10.694 -10.777 10.662 1.00 90.00 203 ALA A O 1
ATOM 1429 N N . ILE A 1 204 ? -9.363 -12.294 9.678 1.00 91.19 204 ILE A N 1
ATOM 1430 C CA . ILE A 1 204 ? -10.331 -12.609 8.627 1.00 91.19 204 ILE A CA 1
ATOM 1431 C C . ILE A 1 204 ? -11.404 -13.515 9.235 1.00 91.19 204 ILE A C 1
ATOM 1433 O O . ILE A 1 204 ? -11.150 -14.658 9.603 1.00 91.19 204 ILE A O 1
ATOM 1437 N N . SER A 1 205 ? -12.620 -12.989 9.356 1.00 92.88 205 SER A N 1
ATOM 1438 C CA . SER A 1 205 ? -13.766 -13.665 9.970 1.00 92.88 205 SER A CA 1
ATOM 1439 C C . SER A 1 205 ? -14.734 -14.263 8.940 1.00 92.88 205 SER A C 1
ATOM 1441 O O . SER A 1 205 ? -15.675 -14.976 9.298 1.00 92.88 205 SER A O 1
ATOM 1443 N N . GLY A 1 206 ? -14.497 -14.023 7.648 1.00 92.06 206 GLY A N 1
ATOM 1444 C CA . GLY A 1 206 ? -15.231 -14.641 6.548 1.00 92.06 206 GLY A CA 1
ATOM 1445 C C . GLY A 1 206 ? -14.786 -14.139 5.175 1.00 92.06 206 GLY A C 1
ATOM 1446 O O . GLY A 1 206 ? -13.983 -13.218 5.065 1.00 92.06 206 GLY A O 1
ATOM 1447 N N . GLY A 1 207 ? -15.347 -14.721 4.115 1.00 88.75 207 GLY A N 1
ATOM 1448 C CA . GLY A 1 207 ? -14.987 -14.399 2.731 1.00 88.75 207 GLY A CA 1
ATOM 1449 C C . GLY A 1 207 ? -14.115 -15.475 2.089 1.00 88.75 207 GLY A C 1
ATOM 1450 O O . GLY A 1 207 ? -14.214 -16.645 2.455 1.00 88.75 207 GLY A O 1
ATOM 1451 N N . SER A 1 208 ? -13.318 -15.089 1.093 1.00 83.88 208 SER A N 1
ATOM 1452 C CA . SER A 1 208 ? -12.480 -15.996 0.294 1.00 83.88 208 SER A CA 1
ATOM 1453 C C . SER A 1 208 ? -10.981 -15.820 0.543 1.00 83.88 208 SER A C 1
ATOM 1455 O O . SER A 1 208 ? -10.188 -16.181 -0.321 1.00 83.88 208 SER A O 1
ATOM 1457 N N . CYS A 1 209 ? -10.609 -15.157 1.634 1.00 84.56 209 CYS A N 1
ATOM 1458 C CA . CYS A 1 209 ? -9.268 -14.629 1.841 1.00 84.56 209 CYS A CA 1
ATOM 1459 C C . CYS A 1 209 ? -8.642 -15.305 3.048 1.00 84.56 209 CYS A C 1
ATOM 1461 O O . CYS A 1 209 ? -9.303 -15.454 4.072 1.00 84.56 209 CYS A O 1
ATOM 1463 N N . ASP A 1 210 ? -7.371 -15.667 2.922 1.00 81.38 210 ASP A N 1
ATOM 1464 C CA . ASP A 1 210 ? -6.697 -16.504 3.915 1.00 81.38 210 ASP A CA 1
ATOM 1465 C C . ASP A 1 210 ? -5.414 -15.851 4.459 1.00 81.38 210 ASP A C 1
ATOM 1467 O O . ASP A 1 210 ? -4.741 -16.448 5.295 1.00 81.38 210 ASP A O 1
ATOM 1471 N N . GLN A 1 211 ? -5.070 -14.645 3.987 1.00 78.19 211 GLN A N 1
ATOM 1472 C CA . GLN A 1 211 ? -3.813 -13.962 4.309 1.00 78.19 211 GLN A CA 1
ATOM 1473 C C . GLN A 1 211 ? -4.006 -12.472 4.606 1.00 78.19 211 GLN A C 1
ATOM 1475 O O . GLN A 1 211 ? -4.766 -11.791 3.906 1.00 78.19 211 GLN A O 1
ATOM 1480 N N . ILE A 1 212 ? -3.298 -11.971 5.623 1.00 76.62 212 ILE A N 1
ATOM 1481 C CA . ILE A 1 212 ? -3.209 -10.547 5.969 1.00 76.62 212 ILE A CA 1
ATOM 1482 C C . ILE A 1 212 ? -1.755 -10.090 5.858 1.00 76.62 212 ILE A C 1
ATOM 1484 O O . ILE A 1 212 ? -0.917 -10.467 6.660 1.00 76.62 212 ILE A O 1
ATOM 1488 N N . ASN A 1 213 ? -1.471 -9.161 4.950 1.00 70.69 213 ASN A N 1
ATOM 1489 C CA . ASN A 1 213 ? -0.118 -8.659 4.726 1.00 70.69 213 ASN A CA 1
ATOM 1490 C C . ASN A 1 213 ? 0.011 -7.187 5.134 1.00 70.69 213 ASN A C 1
ATOM 1492 O O . ASN A 1 213 ? -0.955 -6.422 5.102 1.00 70.69 213 ASN A O 1
ATOM 1496 N N . ASN A 1 214 ? 1.239 -6.768 5.455 1.00 67.62 214 ASN A N 1
ATOM 1497 C CA . ASN A 1 214 ? 1.620 -5.375 5.736 1.00 67.62 214 ASN A CA 1
ATOM 1498 C C . ASN A 1 214 ? 0.673 -4.666 6.724 1.00 67.62 214 ASN A C 1
ATOM 1500 O O . ASN A 1 214 ? 0.263 -3.523 6.496 1.00 67.62 214 ASN A O 1
ATOM 1504 N N . SER A 1 215 ? 0.284 -5.370 7.789 1.00 75.00 215 SER A N 1
ATOM 1505 C CA . SER A 1 215 ? -0.536 -4.806 8.854 1.00 75.00 215 SER A CA 1
ATOM 1506 C C . SER A 1 215 ? 0.288 -3.879 9.743 1.00 75.00 215 SER A C 1
ATOM 1508 O O . SER A 1 215 ? 1.332 -4.287 10.240 1.00 75.00 215 SER A O 1
ATOM 1510 N N . GLU A 1 216 ? -0.178 -2.659 9.982 1.00 73.62 216 GLU A N 1
ATOM 1511 C CA . GLU A 1 216 ? 0.501 -1.700 10.857 1.00 73.62 216 GLU A CA 1
ATOM 1512 C C . GLU A 1 216 ? -0.466 -0.640 11.403 1.00 73.62 216 GLU A C 1
ATOM 1514 O O . GLU A 1 216 ? -1.514 -0.362 10.811 1.00 73.62 216 GLU A O 1
ATOM 1519 N N . SER A 1 217 ? -0.111 -0.013 12.530 1.00 75.44 217 SER A N 1
ATOM 1520 C CA . SER A 1 217 ? -0.722 1.267 12.910 1.00 75.44 217 SER A CA 1
ATOM 1521 C C . SER A 1 217 ? -0.044 2.395 12.144 1.00 75.44 217 SER A C 1
ATOM 1523 O O . SER A 1 217 ? 1.184 2.484 12.140 1.00 75.44 217 SER A O 1
ATOM 1525 N N . VAL A 1 218 ? -0.826 3.320 11.611 1.00 74.94 218 VAL A N 1
ATOM 1526 C CA . VAL A 1 218 ? -0.342 4.531 10.956 1.00 74.94 218 VAL A CA 1
ATOM 1527 C C . VAL A 1 218 ? -0.739 5.743 11.794 1.00 74.94 218 VAL A C 1
ATOM 1529 O O . VAL A 1 218 ? -1.882 5.863 12.246 1.00 74.94 218 VAL A O 1
ATOM 1532 N N . ASP A 1 219 ? 0.209 6.660 11.989 1.00 75.25 219 ASP A N 1
ATOM 1533 C CA . ASP A 1 219 ? -0.080 7.961 12.586 1.00 75.25 219 ASP A CA 1
ATOM 1534 C C . ASP A 1 219 ? -0.946 8.783 11.611 1.00 75.25 219 ASP A C 1
ATOM 1536 O O . ASP A 1 219 ? -0.491 9.100 10.506 1.00 75.25 219 ASP A O 1
ATOM 1540 N N . PRO A 1 220 ? -2.185 9.154 11.983 1.00 75.88 220 PRO A N 1
ATOM 1541 C CA . PRO A 1 220 ? -3.069 9.944 11.131 1.00 75.88 220 PRO A CA 1
ATOM 1542 C C . PRO A 1 220 ? -2.481 11.314 10.757 1.00 75.88 220 PRO A C 1
ATOM 1544 O O . PRO A 1 220 ? -2.872 11.868 9.733 1.00 75.88 220 PRO A O 1
ATOM 1547 N N . ALA A 1 221 ? -1.516 11.852 11.517 1.00 73.81 221 ALA A N 1
ATOM 1548 C CA . ALA A 1 221 ? -0.805 13.082 11.159 1.00 73.81 221 ALA A CA 1
ATOM 1549 C C . ALA A 1 221 ? 0.110 12.927 9.927 1.00 73.81 221 ALA A C 1
ATOM 1551 O O . ALA A 1 221 ? 0.526 13.929 9.338 1.00 73.81 221 ALA A O 1
ATOM 1552 N N . LEU A 1 222 ? 0.423 11.690 9.522 1.00 68.44 222 LEU A N 1
ATOM 1553 C CA . LEU A 1 222 ? 1.174 11.397 8.299 1.00 68.44 222 LEU A CA 1
ATOM 1554 C C . LEU A 1 222 ? 0.293 11.388 7.042 1.00 68.44 222 LEU A C 1
ATOM 1556 O O . LEU A 1 222 ? 0.820 11.365 5.930 1.00 68.44 222 LEU A O 1
ATOM 1560 N N . LEU A 1 223 ? -1.031 11.429 7.205 1.00 74.62 223 LEU A N 1
ATOM 1561 C CA . LEU A 1 223 ? -2.005 11.446 6.117 1.00 74.62 223 LEU A CA 1
ATOM 1562 C C . LEU A 1 223 ? -2.506 12.873 5.846 1.00 74.62 223 LEU A C 1
ATOM 1564 O O . LEU A 1 223 ? -2.391 13.749 6.708 1.00 74.62 223 LEU A O 1
ATOM 1568 N N . PRO A 1 224 ? -3.090 13.144 4.662 1.00 77.81 224 PRO A N 1
ATOM 1569 C CA . PRO A 1 224 ? -3.770 14.410 4.427 1.00 77.81 224 PRO A CA 1
ATOM 1570 C C . PRO A 1 224 ? -4.840 14.675 5.479 1.00 77.81 224 PRO A C 1
ATOM 1572 O O . PRO A 1 224 ? -5.481 13.752 5.974 1.00 77.81 224 PRO A O 1
ATOM 1575 N N . VAL A 1 225 ? -5.054 15.949 5.795 1.00 80.00 225 VAL A N 1
ATOM 1576 C CA . VAL A 1 225 ? -6.031 16.369 6.802 1.00 80.00 225 VAL A CA 1
ATOM 1577 C C . VAL A 1 225 ? -7.425 15.870 6.410 1.00 80.00 225 VAL A C 1
ATOM 1579 O O . VAL A 1 225 ? -7.899 16.164 5.310 1.00 80.00 225 VAL A O 1
ATOM 1582 N N . ASP A 1 226 ? -8.092 15.123 7.297 1.00 82.75 226 ASP A N 1
ATOM 1583 C CA . ASP A 1 226 ? -9.502 14.778 7.096 1.00 82.75 226 ASP A CA 1
ATOM 1584 C C . ASP A 1 226 ? -10.311 16.087 7.095 1.00 82.75 226 ASP A C 1
ATOM 1586 O O . ASP A 1 226 ? -10.225 16.854 8.047 1.00 82.75 226 ASP A O 1
ATOM 1590 N N . PRO A 1 227 ? -11.079 16.418 6.041 1.00 79.75 227 PRO A N 1
ATOM 1591 C CA . PRO A 1 227 ? -11.814 17.679 5.964 1.00 79.75 227 PRO A CA 1
ATOM 1592 C C . PRO A 1 227 ? -12.824 17.864 7.098 1.00 79.75 227 PRO A C 1
ATOM 1594 O O . PRO A 1 227 ? -13.256 18.985 7.352 1.00 79.75 227 PRO A O 1
ATOM 1597 N N . ARG A 1 228 ? -13.209 16.787 7.788 1.00 77.06 228 ARG A N 1
ATOM 1598 C CA . ARG A 1 228 ? -14.048 16.885 8.978 1.00 77.06 228 ARG A CA 1
ATOM 1599 C C . ARG A 1 228 ? -13.224 17.126 10.267 1.00 77.06 228 ARG A C 1
ATOM 1601 O O . ARG A 1 228 ? -13.809 17.284 11.330 1.00 77.06 228 ARG A O 1
ATOM 1608 N N . SER A 1 229 ? -11.885 17.174 10.208 1.00 59.59 229 SER A N 1
ATOM 1609 C CA . SER A 1 229 ? -10.973 17.030 11.357 1.00 59.59 229 SER A CA 1
ATOM 1610 C C . SER A 1 229 ? -10.720 18.251 12.222 1.00 59.59 229 SER A C 1
ATOM 1612 O O . SER A 1 229 ? -9.918 18.164 13.149 1.00 59.59 229 SER A O 1
ATOM 1614 N N . THR A 1 230 ? -11.370 19.383 11.971 1.00 55.91 230 THR A N 1
ATOM 1615 C CA . THR A 1 230 ? -11.229 20.541 12.865 1.00 55.91 230 THR A CA 1
ATOM 1616 C C . THR A 1 230 ? -11.728 20.241 14.285 1.00 55.91 230 THR A C 1
ATOM 1618 O O . THR A 1 230 ? -11.347 20.951 15.210 1.00 55.91 230 THR A O 1
ATOM 1621 N N . GLU A 1 231 ? -12.522 19.173 14.455 1.00 53.53 231 GLU A N 1
ATOM 1622 C CA . GLU A 1 231 ? -13.025 18.665 15.740 1.00 53.53 231 GLU A CA 1
ATOM 1623 C C . GLU A 1 231 ? -12.878 17.129 15.911 1.00 53.53 231 GLU A C 1
ATOM 1625 O O . GLU A 1 231 ? -13.253 16.596 16.951 1.00 53.53 231 GLU A O 1
ATOM 1630 N N . ILE A 1 232 ? -12.323 16.399 14.928 1.00 59.31 232 ILE A N 1
ATOM 1631 C CA . ILE A 1 232 ? -12.214 14.922 14.969 1.00 59.31 232 ILE A CA 1
ATOM 1632 C C . ILE A 1 232 ? -10.926 14.477 15.627 1.00 59.31 232 ILE A C 1
ATOM 1634 O O . ILE A 1 232 ? -9.841 14.943 15.273 1.00 59.31 232 ILE A O 1
ATOM 1638 N N . GLY A 1 233 ? -11.048 13.466 16.484 1.00 71.75 233 GLY A N 1
ATOM 1639 C CA . GLY A 1 233 ? -9.912 12.702 16.969 1.00 71.75 233 GLY A CA 1
ATOM 1640 C C . GLY A 1 233 ? -9.813 11.303 16.370 1.00 71.75 233 GLY A C 1
ATOM 1641 O O . GLY A 1 233 ? -10.807 10.589 16.276 1.00 71.75 233 GLY A O 1
ATOM 1642 N N . TYR A 1 234 ? -8.583 10.885 16.076 1.00 80.88 234 TYR A N 1
ATOM 1643 C CA . TYR A 1 234 ? -8.191 9.493 15.831 1.00 80.88 234 TYR A CA 1
ATOM 1644 C C . TYR A 1 234 ? -7.361 8.978 17.021 1.00 80.88 234 TYR A C 1
ATOM 1646 O O . TYR A 1 234 ? -6.162 8.734 16.884 1.00 80.88 234 TYR A O 1
ATOM 1654 N N . PRO A 1 235 ? -7.934 8.866 18.233 1.00 77.50 235 PRO A N 1
ATOM 1655 C CA . PRO A 1 235 ? -7.154 8.549 19.430 1.00 77.50 235 PRO A CA 1
ATOM 1656 C C . PRO A 1 235 ? -6.611 7.113 19.441 1.00 77.50 235 PRO A C 1
ATOM 1658 O O . PRO A 1 235 ? -5.726 6.832 20.235 1.00 77.50 235 PRO A O 1
ATOM 1661 N N . GLN A 1 236 ? -7.114 6.224 18.577 1.00 79.31 236 GLN A N 1
ATOM 1662 C CA . GLN A 1 236 ? -6.576 4.873 18.365 1.00 79.31 236 GLN A CA 1
ATOM 1663 C C . GLN A 1 236 ? -5.705 4.783 17.096 1.00 79.31 236 GLN A C 1
ATOM 1665 O O . GLN A 1 236 ? -5.394 3.690 16.630 1.00 79.31 236 GLN A O 1
ATOM 1670 N N . GLY A 1 237 ? -5.329 5.929 16.515 1.00 81.44 237 GLY A N 1
ATOM 1671 C CA . GLY A 1 237 ? -4.672 5.998 15.212 1.00 81.44 237 GLY A CA 1
ATOM 1672 C C . GLY A 1 237 ? -5.564 5.494 14.075 1.00 81.44 237 GLY A C 1
ATOM 1673 O O . GLY A 1 237 ? -6.787 5.404 14.205 1.00 81.44 237 GLY A O 1
ATOM 1674 N N . VAL A 1 238 ? -4.938 5.173 12.945 1.00 84.88 238 VAL A N 1
ATOM 1675 C CA . VAL A 1 238 ? -5.571 4.408 11.865 1.00 84.88 238 VAL A CA 1
ATOM 1676 C C . VAL A 1 238 ? -4.745 3.163 11.586 1.00 84.88 238 VAL A C 1
ATOM 1678 O O . VAL A 1 238 ? -3.565 3.109 11.914 1.00 84.88 238 VAL A O 1
ATOM 1681 N N . VAL A 1 239 ? -5.359 2.146 11.003 1.00 84.81 239 VAL A N 1
ATOM 1682 C CA . VAL A 1 239 ? -4.682 0.909 10.627 1.00 84.81 239 VAL A CA 1
ATOM 1683 C C . VAL A 1 239 ? -4.476 0.856 9.124 1.00 84.81 239 VAL A C 1
ATOM 1685 O O . VAL A 1 239 ? -5.290 1.368 8.349 1.00 84.81 239 VAL A O 1
ATOM 1688 N N . ARG A 1 240 ? -3.400 0.193 8.718 1.00 81.12 240 ARG A N 1
ATOM 1689 C CA . ARG A 1 240 ? -3.169 -0.248 7.348 1.00 81.12 240 ARG A CA 1
ATOM 1690 C C . ARG A 1 240 ? -3.019 -1.759 7.334 1.00 81.12 240 ARG A C 1
ATOM 1692 O O . ARG A 1 240 ? -2.425 -2.298 8.255 1.00 81.12 240 ARG A O 1
ATOM 1699 N N . PHE A 1 241 ? -3.566 -2.417 6.318 1.00 80.06 241 PHE A N 1
ATOM 1700 C CA . PHE A 1 241 ? -3.312 -3.828 6.013 1.00 80.06 241 PHE A CA 1
ATOM 1701 C C . PHE A 1 241 ? -3.758 -4.146 4.586 1.00 80.06 241 PHE A C 1
ATOM 1703 O O . PHE A 1 241 ? -4.532 -3.398 3.977 1.00 80.06 241 PHE A O 1
ATOM 1710 N N . GLU A 1 242 ? -3.282 -5.261 4.049 1.00 79.25 242 GLU A N 1
ATOM 1711 C CA . GLU A 1 242 ? -3.580 -5.727 2.697 1.00 79.25 242 GLU A CA 1
ATOM 1712 C C . GLU A 1 242 ? -4.046 -7.183 2.743 1.00 79.25 242 GLU A C 1
ATOM 1714 O O . GLU A 1 242 ? -3.556 -7.965 3.547 1.00 79.25 242 GLU A O 1
ATOM 1719 N N . LEU A 1 243 ? -4.982 -7.550 1.874 1.00 80.44 243 LEU A N 1
ATOM 1720 C CA . LEU A 1 243 ? -5.414 -8.930 1.672 1.00 80.44 243 LEU A CA 1
ATOM 1721 C C . LEU A 1 243 ? -5.100 -9.277 0.212 1.00 80.44 243 LEU A C 1
ATOM 1723 O O . LEU A 1 243 ? -5.793 -8.763 -0.682 1.00 80.44 243 LEU A O 1
ATOM 1727 N N . PRO A 1 244 ? -4.027 -10.040 -0.051 1.00 72.94 244 PRO A N 1
ATOM 1728 C CA . PRO A 1 244 ? -3.670 -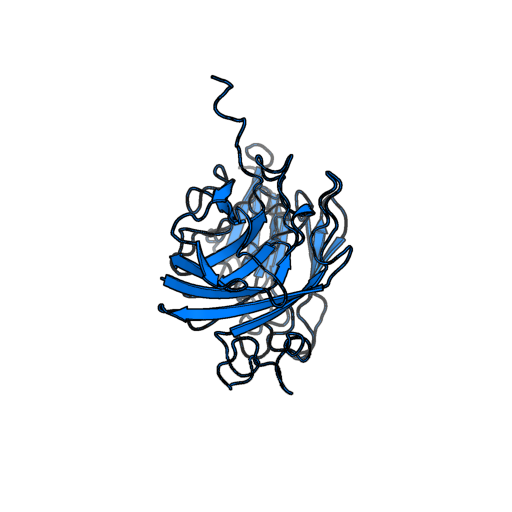10.440 -1.401 1.00 72.94 244 PRO A CA 1
ATOM 1729 C C . PRO A 1 244 ? -4.624 -11.515 -1.937 1.00 72.94 244 PRO A C 1
ATOM 1731 O O . PRO A 1 244 ? -5.198 -12.278 -1.162 1.00 72.94 244 PRO A O 1
ATOM 1734 N N . ASP A 1 245 ? -4.795 -11.563 -3.258 1.00 74.94 245 ASP A N 1
ATOM 1735 C CA . ASP A 1 245 ? -5.598 -12.565 -3.985 1.00 74.94 245 ASP A CA 1
ATOM 1736 C C . ASP A 1 245 ? -7.013 -12.792 -3.395 1.00 74.94 245 ASP A C 1
ATOM 1738 O O . ASP A 1 245 ? -7.565 -13.893 -3.351 1.00 74.94 245 ASP A O 1
ATOM 1742 N N . CYS A 1 246 ? -7.613 -11.703 -2.924 1.00 81.25 246 CYS A N 1
ATOM 1743 C CA . CYS A 1 246 ? -8.808 -11.623 -2.116 1.00 81.25 246 CYS A CA 1
ATOM 1744 C C . CYS A 1 246 ? -9.924 -10.875 -2.853 1.00 81.25 246 CYS A C 1
ATOM 1746 O O . CYS A 1 246 ? -9.866 -9.655 -2.993 1.00 81.25 246 CYS A O 1
ATOM 1748 N N . ALA A 1 247 ? -10.974 -11.589 -3.275 1.00 87.00 247 ALA A N 1
ATOM 1749 C CA . ALA A 1 247 ? -12.144 -10.994 -3.930 1.00 87.00 247 ALA A CA 1
ATOM 1750 C C . ALA A 1 247 ? -13.103 -10.310 -2.936 1.00 87.00 247 ALA A C 1
ATOM 1752 O O . ALA A 1 247 ? -13.673 -9.258 -3.232 1.00 87.00 247 ALA A O 1
ATOM 1753 N N . GLN A 1 248 ? -13.302 -10.917 -1.764 1.00 90.62 248 GLN A N 1
ATOM 1754 C CA . GLN A 1 248 ? -14.174 -10.408 -0.708 1.00 90.62 248 GLN A CA 1
ATOM 1755 C C . GLN A 1 248 ? -13.732 -10.945 0.654 1.00 90.62 248 GLN A C 1
ATOM 1757 O O . GLN A 1 248 ? -13.526 -12.150 0.800 1.00 90.62 248 GLN A O 1
ATOM 1762 N N . ALA A 1 249 ? -13.688 -10.074 1.660 1.00 92.56 249 ALA A N 1
ATOM 1763 C CA . ALA A 1 249 ? -13.372 -10.428 3.037 1.00 92.56 249 ALA A CA 1
ATOM 1764 C C . ALA A 1 249 ? -14.326 -9.769 4.033 1.00 92.56 249 ALA A C 1
ATOM 1766 O O . ALA A 1 249 ? -14.722 -8.611 3.888 1.00 92.56 249 ALA A O 1
ATOM 1767 N N . GLN A 1 250 ? -14.636 -10.507 5.091 1.00 95.69 250 GLN A N 1
ATOM 1768 C CA . GLN A 1 250 ? -15.088 -9.949 6.351 1.00 95.69 250 GLN A CA 1
ATOM 1769 C C . GLN A 1 250 ? -13.894 -9.938 7.302 1.00 95.69 250 GLN A C 1
ATOM 1771 O O . GLN A 1 250 ? -13.245 -10.966 7.482 1.00 95.69 250 GLN A O 1
ATOM 1776 N N . VAL A 1 251 ? -13.584 -8.773 7.864 1.00 95.00 251 VAL A N 1
ATOM 1777 C CA . VAL A 1 251 ? -12.416 -8.581 8.727 1.00 95.00 251 VAL A CA 1
ATOM 1778 C C . VAL A 1 251 ? -12.862 -8.000 10.053 1.00 95.00 251 VAL A C 1
ATOM 1780 O O . VAL A 1 251 ? -13.510 -6.955 10.078 1.00 95.00 251 VAL A O 1
ATOM 1783 N N . ASP A 1 252 ? -12.489 -8.656 11.142 1.00 95.19 252 ASP A N 1
ATOM 1784 C CA . ASP A 1 252 ? -12.694 -8.159 12.493 1.00 95.19 252 ASP A CA 1
ATOM 1785 C C . ASP A 1 252 ? -11.418 -7.472 12.976 1.00 95.19 252 ASP A C 1
ATOM 1787 O O . ASP A 1 252 ? -10.330 -8.041 12.921 1.00 95.19 252 ASP A O 1
ATOM 1791 N N . LEU A 1 253 ? -11.561 -6.235 13.441 1.00 93.06 253 LEU A N 1
ATOM 1792 C CA . LEU A 1 253 ? -10.505 -5.432 14.033 1.00 93.06 253 LEU A CA 1
ATOM 1793 C C . LEU A 1 253 ? -10.819 -5.160 15.493 1.00 93.06 253 LEU A C 1
ATOM 1795 O O . LEU A 1 253 ? -11.772 -4.445 15.803 1.00 93.06 253 LEU A O 1
ATOM 1799 N N . ILE A 1 254 ? -9.996 -5.706 16.377 1.00 90.06 254 ILE A N 1
ATOM 1800 C CA . ILE A 1 254 ? -10.136 -5.578 17.823 1.00 90.06 254 ILE A CA 1
ATOM 1801 C C . ILE A 1 254 ? -9.133 -4.533 18.295 1.00 90.06 254 ILE A C 1
ATOM 1803 O O . ILE A 1 254 ? -7.930 -4.752 18.186 1.00 90.06 254 ILE A O 1
ATOM 1807 N N . PHE A 1 255 ? -9.609 -3.409 18.829 1.00 87.69 255 PHE A N 1
ATOM 1808 C CA . PHE A 1 255 ? -8.759 -2.407 19.477 1.00 87.69 255 PHE A CA 1
ATOM 1809 C C . PHE A 1 255 ? -8.722 -2.677 20.983 1.00 87.69 255 PHE A C 1
ATOM 1811 O O . PHE A 1 255 ? -9.651 -2.332 21.717 1.00 87.69 255 PHE A O 1
ATOM 1818 N N . HIS A 1 256 ? -7.651 -3.316 21.448 1.00 82.81 256 HIS A N 1
ATOM 1819 C CA . HIS A 1 256 ? -7.523 -3.783 22.827 1.00 82.81 256 HIS A CA 1
ATOM 1820 C C . HIS A 1 256 ? -7.435 -2.614 23.809 1.00 82.81 256 HIS A C 1
ATOM 1822 O O . HIS A 1 256 ? -6.565 -1.752 23.703 1.00 82.81 256 HIS A O 1
ATOM 1828 N N . GLY A 1 257 ? -8.324 -2.608 24.800 1.00 80.81 257 GLY A N 1
ATOM 1829 C CA . GLY A 1 257 ? -8.436 -1.540 25.792 1.00 80.81 257 GLY A CA 1
ATOM 1830 C C . GLY A 1 257 ? -9.242 -0.327 25.320 1.00 80.81 257 GLY A C 1
ATOM 1831 O O . GLY A 1 257 ? -9.411 0.610 26.097 1.00 80.81 257 GLY A O 1
ATOM 1832 N N . ALA A 1 258 ? -9.766 -0.327 24.089 1.00 83.50 258 ALA A N 1
ATOM 1833 C CA . ALA A 1 258 ? -10.642 0.737 23.611 1.00 83.50 258 ALA A CA 1
ATOM 1834 C C . ALA A 1 258 ? -12.077 0.605 24.164 1.00 83.50 258 ALA A C 1
ATOM 1836 O O . ALA A 1 258 ? -12.487 -0.424 24.703 1.00 83.50 258 ALA A O 1
ATOM 1837 N N . ASN A 1 259 ? -12.868 1.671 24.029 1.00 86.12 259 ASN A N 1
ATOM 1838 C CA . ASN A 1 259 ? -14.305 1.631 24.291 1.00 86.12 259 ASN A CA 1
ATOM 1839 C C . ASN A 1 259 ? -15.060 2.571 23.344 1.00 86.12 259 ASN A C 1
ATOM 1841 O O . ASN A 1 259 ? -15.089 3.788 23.536 1.00 86.12 259 ASN A O 1
ATOM 1845 N N . PHE A 1 260 ? -15.713 1.983 22.351 1.00 86.81 260 PHE A N 1
ATOM 1846 C CA . PHE A 1 260 ? -16.466 2.670 21.310 1.00 86.81 260 PHE A CA 1
ATOM 1847 C C . PHE A 1 260 ? -17.981 2.739 21.588 1.00 86.81 260 PHE A C 1
ATOM 1849 O O . PHE A 1 260 ? -18.728 3.253 20.765 1.00 86.81 260 PHE A O 1
ATOM 1856 N N . ASN A 1 261 ? -18.465 2.266 22.745 1.00 82.06 261 ASN A N 1
ATOM 1857 C CA . ASN A 1 261 ? -19.910 2.136 23.013 1.00 82.06 261 ASN A CA 1
ATOM 1858 C C . ASN A 1 261 ? -20.661 3.461 23.248 1.00 82.06 261 ASN A C 1
ATOM 1860 O O . ASN A 1 261 ? -21.885 3.487 23.164 1.00 82.06 261 ASN A O 1
ATOM 1864 N N . ASN A 1 262 ? -19.958 4.531 23.630 1.00 67.94 262 ASN A N 1
ATOM 1865 C CA . ASN A 1 262 ? -20.574 5.714 24.250 1.00 67.94 262 ASN A CA 1
ATOM 1866 C C . ASN A 1 262 ? -20.419 7.015 23.441 1.00 67.94 262 ASN A C 1
ATOM 1868 O O . ASN A 1 262 ? -20.731 8.079 23.973 1.00 67.94 262 ASN A O 1
ATOM 1872 N N . ALA A 1 263 ? -19.908 6.964 22.209 1.00 65.81 263 ALA A N 1
ATOM 1873 C CA . ALA A 1 263 ? -19.714 8.158 21.385 1.00 65.81 263 ALA A CA 1
ATOM 1874 C C . ALA A 1 263 ? -19.999 7.884 19.901 1.00 65.81 263 ALA A C 1
ATOM 1876 O O . ALA A 1 263 ? -20.024 6.723 19.492 1.00 65.81 263 ALA A O 1
ATOM 1877 N N . ASP A 1 264 ? -20.185 8.949 19.116 1.00 79.12 264 ASP A N 1
ATOM 1878 C CA . ASP A 1 264 ? -20.364 8.922 17.658 1.00 79.12 264 ASP A CA 1
ATOM 1879 C C . ASP A 1 264 ? -19.053 8.522 16.968 1.00 79.12 264 ASP A C 1
ATOM 1881 O O . ASP A 1 264 ? -18.309 9.326 16.397 1.00 79.12 264 ASP A O 1
ATOM 1885 N N . TRP A 1 265 ? -18.714 7.245 17.104 1.00 86.12 265 TRP A N 1
ATOM 1886 C CA . TRP A 1 265 ? -17.577 6.648 16.435 1.00 86.12 265 TRP A CA 1
ATOM 1887 C C . TRP A 1 265 ? -17.969 6.240 15.028 1.00 86.12 265 TRP A C 1
ATOM 1889 O O . TRP A 1 265 ? -18.922 5.492 14.816 1.00 86.12 265 TRP A O 1
ATOM 1899 N N . HIS A 1 266 ? -17.177 6.694 14.070 1.00 88.44 266 HIS A N 1
ATOM 1900 C CA . HIS A 1 266 ? -17.322 6.339 12.670 1.00 88.44 266 HIS A CA 1
ATOM 1901 C C . HIS A 1 266 ? -16.037 5.712 12.175 1.00 88.44 266 HIS A C 1
ATOM 1903 O O . HIS A 1 266 ? -14.944 6.161 12.518 1.00 88.44 266 HIS A O 1
ATOM 1909 N N . TRP A 1 267 ? -16.150 4.720 11.302 1.00 91.94 267 TRP A N 1
ATOM 1910 C CA . TRP A 1 267 ? -14.983 4.264 10.570 1.00 91.94 267 TRP A CA 1
ATOM 1911 C C . TRP A 1 267 ? -14.692 5.218 9.413 1.00 91.94 267 TRP A C 1
ATOM 1913 O O . TRP A 1 267 ? -15.452 5.303 8.442 1.00 91.94 267 TRP A O 1
ATOM 1923 N N . ARG A 1 268 ? -13.559 5.915 9.490 1.00 91.19 268 ARG A N 1
ATOM 1924 C CA . ARG A 1 268 ? -13.069 6.776 8.413 1.00 91.19 268 ARG A CA 1
ATOM 1925 C C . ARG A 1 268 ? -12.000 6.040 7.624 1.00 91.19 268 ARG A C 1
ATOM 1927 O O . ARG A 1 268 ? -11.088 5.451 8.194 1.00 91.19 268 ARG A O 1
ATOM 1934 N N . HIS A 1 269 ? -12.121 6.082 6.305 1.00 89.69 269 HIS A N 1
ATOM 1935 C CA . HIS A 1 269 ? -11.183 5.479 5.365 1.00 89.69 269 HIS A CA 1
ATOM 1936 C C . HIS A 1 269 ? -10.555 6.564 4.500 1.00 89.69 269 HIS A C 1
ATOM 1938 O O . HIS A 1 269 ? -11.250 7.484 4.061 1.00 89.69 269 HIS A O 1
ATOM 1944 N N . TYR A 1 270 ? -9.257 6.438 4.239 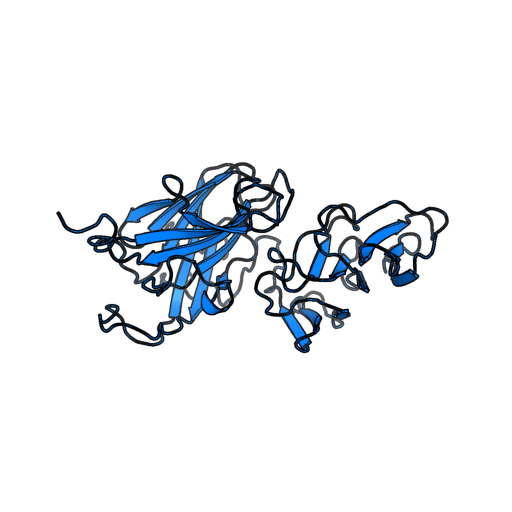1.00 86.31 270 TYR A N 1
ATOM 1945 C CA . TYR A 1 270 ? -8.520 7.292 3.319 1.00 86.31 270 TYR A CA 1
ATOM 1946 C C . TYR A 1 270 ? -8.139 6.504 2.062 1.00 86.31 270 TYR A C 1
ATOM 1948 O O . TYR A 1 270 ? -7.442 5.490 2.127 1.00 86.31 270 TYR A O 1
ATOM 1956 N N . GLY A 1 271 ? -8.615 6.960 0.904 1.00 82.06 271 GLY A N 1
ATOM 1957 C CA . GLY A 1 271 ? -8.425 6.259 -0.366 1.00 82.06 271 GLY A CA 1
ATOM 1958 C C . GLY A 1 271 ? -9.150 6.915 -1.539 1.00 82.06 271 GLY A C 1
ATOM 1959 O O . GLY A 1 271 ? -9.824 7.929 -1.334 1.00 82.06 271 GLY A O 1
ATOM 1960 N N . PRO A 1 272 ? -9.061 6.368 -2.766 1.00 77.69 272 PRO A N 1
ATOM 1961 C CA . PRO A 1 272 ? -9.865 6.835 -3.873 1.00 77.69 272 PRO A CA 1
ATOM 1962 C C . PRO A 1 272 ? -11.314 6.399 -3.667 1.00 77.69 272 PRO A C 1
ATOM 1964 O O . PRO A 1 272 ? -11.602 5.235 -3.395 1.00 77.69 272 PRO A O 1
ATOM 1967 N N . THR A 1 273 ? -12.239 7.338 -3.834 1.00 79.25 273 THR A N 1
ATOM 1968 C CA . THR A 1 273 ? -13.679 7.034 -3.826 1.00 79.25 273 THR A CA 1
ATOM 1969 C C . THR A 1 273 ? -14.134 6.349 -5.118 1.00 79.25 273 THR A C 1
ATOM 1971 O O . THR A 1 273 ? -15.192 5.720 -5.141 1.00 79.25 273 THR A O 1
ATOM 1974 N N . VAL A 1 274 ? -13.324 6.428 -6.180 1.00 77.00 274 VAL A N 1
ATOM 1975 C CA . VAL A 1 274 ? -13.478 5.672 -7.425 1.00 77.00 274 VAL A CA 1
ATOM 1976 C C . VAL A 1 274 ? -12.246 4.780 -7.633 1.00 77.00 274 VAL A C 1
ATOM 1978 O O . VAL A 1 274 ? -11.132 5.286 -7.768 1.00 77.00 274 VAL A O 1
ATOM 1981 N N . PRO A 1 275 ? -12.408 3.450 -7.692 1.00 70.94 275 PRO A N 1
ATOM 1982 C CA . PRO A 1 275 ? -11.291 2.520 -7.826 1.00 70.94 275 PRO A CA 1
ATOM 1983 C C . PRO A 1 275 ? -10.389 2.817 -9.026 1.00 70.94 275 PRO A C 1
ATOM 1985 O O . PRO A 1 275 ? -10.861 2.953 -10.153 1.00 70.94 275 PRO A O 1
ATOM 1988 N N . GLY A 1 276 ? -9.078 2.888 -8.783 1.00 65.75 276 GLY A N 1
ATOM 1989 C CA . GLY A 1 276 ? -8.089 3.170 -9.827 1.00 65.75 276 GLY A CA 1
ATOM 1990 C C . GLY A 1 276 ? -8.090 4.611 -10.352 1.00 65.75 276 GLY A C 1
ATOM 1991 O O . GLY A 1 276 ? -7.433 4.868 -11.358 1.00 65.75 276 GLY A O 1
ATOM 1992 N N . ASP A 1 277 ? -8.793 5.541 -9.696 1.00 71.12 277 ASP A N 1
ATOM 1993 C CA . ASP A 1 277 ? -8.795 6.969 -10.029 1.00 71.12 277 ASP A CA 1
ATOM 1994 C C . ASP A 1 277 ? -8.179 7.787 -8.883 1.00 71.12 277 ASP A C 1
ATOM 1996 O O . ASP A 1 277 ? -8.794 8.021 -7.838 1.00 71.12 277 ASP A O 1
ATOM 2000 N N . ASP A 1 278 ? -6.936 8.223 -9.079 1.00 67.81 278 ASP A N 1
ATOM 2001 C CA . ASP A 1 278 ? -6.163 8.982 -8.096 1.00 67.81 278 ASP A CA 1
ATOM 2002 C C . ASP A 1 278 ? -6.715 10.392 -7.856 1.00 67.81 278 ASP A C 1
ATOM 2004 O O . ASP A 1 278 ? -6.501 10.958 -6.783 1.00 67.81 278 ASP A O 1
ATOM 2008 N N . SER A 1 279 ? -7.488 10.937 -8.798 1.00 71.50 279 SER A N 1
ATOM 2009 C CA . SER A 1 279 ? -8.135 12.242 -8.651 1.00 71.50 279 SER A CA 1
ATOM 2010 C C . SER A 1 279 ? -9.248 12.242 -7.599 1.00 71.50 279 SER A C 1
ATOM 2012 O O . SER A 1 279 ? -9.677 13.303 -7.145 1.00 71.50 279 SER A O 1
ATOM 2014 N N . THR A 1 280 ? -9.698 11.055 -7.184 1.00 80.19 280 THR A N 1
ATOM 2015 C CA . THR A 1 280 ? -10.831 10.874 -6.268 1.00 80.19 280 THR A CA 1
ATOM 2016 C C . THR A 1 280 ? -10.420 10.537 -4.837 1.00 80.19 280 THR A C 1
ATOM 2018 O O . THR A 1 280 ? -11.273 10.151 -4.029 1.00 80.19 280 THR A O 1
ATOM 2021 N N . PHE A 1 281 ? -9.128 10.671 -4.517 1.00 82.31 281 PHE A N 1
ATOM 2022 C CA . PHE A 1 281 ? -8.604 10.464 -3.170 1.00 82.31 281 PHE A CA 1
ATOM 2023 C C . PHE A 1 281 ? -9.229 11.422 -2.166 1.00 82.31 281 PHE A C 1
ATOM 2025 O O . PHE A 1 281 ? -9.177 12.642 -2.325 1.00 82.31 281 PHE A O 1
ATOM 2032 N N . ALA A 1 282 ? -9.802 10.860 -1.110 1.00 84.69 282 ALA A N 1
ATOM 2033 C CA . ALA A 1 282 ? -10.412 11.617 -0.036 1.00 84.69 282 ALA A CA 1
ATOM 2034 C C . ALA A 1 282 ? -10.538 10.766 1.228 1.00 84.69 282 ALA A C 1
ATOM 2036 O O . ALA A 1 282 ? -10.417 9.542 1.207 1.00 84.69 282 ALA A O 1
ATOM 2037 N N . TRP A 1 283 ? -10.863 11.439 2.326 1.00 87.44 283 TRP A N 1
ATOM 2038 C CA . TRP A 1 283 ? -11.426 10.783 3.496 1.00 87.44 283 TRP A CA 1
ATOM 2039 C C . TRP A 1 283 ? -12.933 10.608 3.344 1.00 87.44 283 TRP A C 1
ATOM 2041 O O . TRP A 1 283 ? -13.666 11.581 3.132 1.00 87.44 283 TRP A O 1
ATOM 2051 N N . TYR A 1 284 ? -13.421 9.389 3.538 1.00 88.75 284 TYR A N 1
ATOM 2052 C CA . TYR A 1 284 ? -14.844 9.068 3.480 1.00 88.75 284 TYR A CA 1
ATOM 2053 C C . TYR A 1 284 ? -15.241 8.037 4.541 1.00 88.75 284 TYR A C 1
ATOM 2055 O O . TYR A 1 284 ? -14.402 7.448 5.216 1.00 88.75 284 TYR A O 1
ATOM 2063 N N . ASP A 1 285 ? -16.548 7.901 4.758 1.00 89.56 285 ASP A N 1
ATOM 2064 C CA . ASP A 1 285 ? -17.118 6.949 5.714 1.00 89.56 285 ASP A CA 1
ATOM 2065 C C . ASP A 1 285 ? -17.327 5.605 5.001 1.00 89.56 285 ASP A C 1
ATOM 2067 O O . ASP A 1 285 ? -17.860 5.586 3.887 1.00 89.56 285 ASP A O 1
ATOM 2071 N N . LEU A 1 286 ? -16.917 4.489 5.615 1.00 89.00 286 LEU A N 1
ATOM 2072 C CA . LEU A 1 286 ? -17.238 3.156 5.077 1.00 89.00 286 LEU A CA 1
ATOM 2073 C C . LEU A 1 286 ? -18.726 2.801 5.250 1.00 89.00 286 LEU A C 1
ATOM 2075 O O . LEU A 1 286 ? -19.223 1.855 4.631 1.00 89.00 286 LEU A O 1
ATOM 2079 N N . GLY A 1 287 ? -19.460 3.573 6.050 1.00 89.00 287 GLY A N 1
ATOM 2080 C CA . GLY A 1 287 ? -20.889 3.444 6.281 1.00 89.00 287 GLY A CA 1
ATOM 2081 C C . GLY A 1 287 ? -21.241 2.051 6.785 1.00 89.00 287 GLY A C 1
ATOM 2082 O O . GLY A 1 287 ? -20.544 1.475 7.611 1.00 89.00 287 GLY A O 1
ATOM 2083 N N . SER A 1 288 ? -22.295 1.462 6.217 1.00 91.06 288 SER A N 1
ATOM 2084 C CA . SER A 1 288 ? -22.761 0.111 6.580 1.00 91.06 288 SER A CA 1
ATOM 2085 C C . SER A 1 288 ? -21.728 -1.012 6.400 1.00 91.06 288 SER A C 1
ATOM 2087 O O . SER A 1 288 ? -21.954 -2.127 6.867 1.00 91.06 288 SER A O 1
ATOM 2089 N N . ARG A 1 289 ? -20.598 -0.748 5.731 1.00 92.62 289 ARG A N 1
ATOM 2090 C CA . ARG A 1 289 ? -19.517 -1.725 5.590 1.00 92.62 289 ARG A CA 1
ATOM 2091 C C . ARG A 1 289 ? -18.664 -1.842 6.841 1.00 92.62 289 ARG A C 1
ATOM 2093 O O . ARG A 1 289 ? -18.026 -2.873 6.983 1.00 92.62 289 ARG A O 1
ATOM 2100 N N . ALA A 1 290 ? -18.674 -0.849 7.726 1.00 94.94 290 ALA A N 1
ATOM 2101 C CA . ALA A 1 290 ? -17.997 -0.897 9.011 1.00 94.94 290 ALA A CA 1
ATOM 2102 C C . ALA A 1 290 ? -19.037 -0.916 10.132 1.00 94.94 290 ALA A C 1
ATOM 2104 O O . ALA A 1 290 ? -19.814 0.020 10.293 1.00 94.94 290 ALA A O 1
ATOM 2105 N N . THR A 1 291 ? -19.081 -2.004 10.892 1.00 95.06 291 THR A N 1
ATOM 2106 C CA . THR A 1 291 ? -20.047 -2.183 11.979 1.00 95.06 291 THR A CA 1
ATOM 2107 C C . THR A 1 291 ? -19.314 -2.408 13.286 1.00 95.06 291 THR A C 1
ATOM 2109 O O . THR A 1 291 ? -18.466 -3.292 13.373 1.00 95.06 291 THR A O 1
ATOM 2112 N N . LEU A 1 292 ? -19.668 -1.643 14.313 1.00 94.19 292 LEU A N 1
ATOM 2113 C CA . LEU A 1 292 ? -19.210 -1.902 15.669 1.00 94.19 292 LEU A CA 1
ATOM 2114 C C . LEU A 1 292 ? -19.979 -3.108 16.235 1.00 94.19 292 LEU A C 1
ATOM 2116 O O . LEU A 1 292 ? -21.202 -3.056 16.371 1.00 94.19 292 LEU A O 1
ATOM 2120 N N . ILE A 1 293 ? -19.276 -4.205 16.511 1.00 93.19 293 ILE A N 1
ATOM 2121 C CA . ILE A 1 293 ? -19.870 -5.458 17.005 1.00 93.19 293 ILE A CA 1
ATOM 2122 C C . ILE A 1 293 ? -19.950 -5.462 18.533 1.00 93.19 293 ILE A C 1
ATOM 2124 O O . ILE A 1 293 ? -20.929 -5.937 19.109 1.00 93.19 293 ILE A O 1
ATOM 2128 N N . ASP A 1 294 ? -18.941 -4.893 19.182 1.00 90.75 294 ASP A N 1
ATOM 2129 C CA . ASP A 1 294 ? -18.881 -4.661 20.621 1.00 90.75 294 ASP A CA 1
ATOM 2130 C C . ASP A 1 294 ? -18.035 -3.408 20.905 1.00 90.75 294 ASP A C 1
ATOM 2132 O O . ASP A 1 294 ? -17.587 -2.738 19.983 1.00 90.75 294 ASP A O 1
ATOM 2136 N N . GLY A 1 295 ? -17.788 -3.078 22.174 1.00 87.94 295 GLY A N 1
ATOM 2137 C CA . GLY A 1 295 ? -17.050 -1.866 22.547 1.00 87.94 295 GLY A CA 1
ATOM 2138 C C . GLY A 1 295 ? -15.616 -1.749 22.018 1.00 87.94 295 GLY A C 1
ATOM 2139 O O . GLY A 1 295 ? -15.026 -0.690 22.185 1.00 87.94 295 GLY A O 1
ATOM 2140 N N . GLN A 1 296 ? -15.039 -2.786 21.420 1.00 89.75 296 GLN A N 1
ATOM 2141 C CA . GLN A 1 296 ? -13.653 -2.821 20.942 1.00 89.75 296 GLN A CA 1
ATOM 2142 C C . GLN A 1 296 ? -13.533 -3.324 19.500 1.00 89.75 296 GLN A C 1
ATOM 2144 O O . GLN A 1 296 ? -12.547 -3.005 18.833 1.00 89.75 296 GLN A O 1
ATOM 2149 N N . THR A 1 297 ? -14.520 -4.079 19.020 1.00 93.38 297 THR A N 1
ATOM 2150 C CA . THR A 1 297 ? -14.438 -4.804 17.752 1.00 93.38 297 THR A CA 1
ATOM 2151 C C . THR A 1 297 ? -15.207 -4.109 16.634 1.00 93.38 297 THR A C 1
ATOM 2153 O O . THR A 1 297 ? -16.433 -3.980 16.681 1.00 93.38 297 THR A O 1
ATOM 2156 N N . TRP A 1 298 ? -14.491 -3.734 15.577 1.00 96.12 298 TRP A N 1
ATOM 2157 C CA . TRP A 1 298 ? -15.048 -3.280 14.306 1.00 96.12 298 TRP A CA 1
ATOM 2158 C C . TRP A 1 298 ? -15.022 -4.404 13.283 1.00 96.12 298 TRP A C 1
ATOM 2160 O O . TRP A 1 298 ? -13.973 -4.967 13.005 1.00 96.12 298 TRP A O 1
ATOM 2170 N N . ARG A 1 299 ? -16.162 -4.691 12.664 1.00 97.00 299 ARG A N 1
ATOM 2171 C CA . ARG A 1 299 ? -16.273 -5.625 11.546 1.00 97.00 299 ARG A CA 1
ATOM 2172 C C . ARG A 1 299 ? -16.390 -4.872 10.235 1.00 97.00 299 ARG A C 1
ATOM 2174 O O . ARG A 1 299 ? -17.322 -4.084 10.057 1.00 97.00 299 ARG A O 1
ATOM 2181 N N . LEU A 1 300 ? -15.479 -5.150 9.313 1.00 96.12 300 LEU A N 1
ATOM 2182 C CA . LEU A 1 300 ? -15.448 -4.583 7.973 1.00 96.12 300 LEU A CA 1
ATOM 2183 C C . LEU A 1 300 ? -15.911 -5.610 6.940 1.00 96.12 300 LEU A C 1
ATOM 2185 O O . LEU A 1 300 ? -15.468 -6.752 6.967 1.00 96.12 300 LEU A O 1
ATOM 2189 N N . ASN A 1 301 ? -16.763 -5.195 6.003 1.00 94.62 301 ASN A N 1
ATOM 2190 C CA . ASN A 1 301 ? -17.136 -5.973 4.820 1.00 94.62 301 ASN A CA 1
ATOM 2191 C C . ASN A 1 301 ? -16.492 -5.346 3.580 1.00 94.62 301 ASN A C 1
ATOM 2193 O O . ASN A 1 301 ? -16.916 -4.281 3.110 1.00 94.62 301 ASN A O 1
ATOM 2197 N N . LEU A 1 302 ? -15.460 -6.011 3.075 1.00 90.88 302 LEU A N 1
ATOM 2198 C CA . LEU A 1 302 ? -14.535 -5.509 2.074 1.00 90.88 302 LEU A CA 1
ATOM 2199 C C . LEU A 1 302 ? -14.637 -6.342 0.795 1.00 90.88 302 LEU A C 1
ATOM 2201 O O . LEU A 1 302 ? -14.769 -7.557 0.841 1.00 90.88 302 LEU A O 1
ATOM 2205 N N . ASP A 1 303 ? -14.524 -5.677 -0.343 1.00 87.62 303 ASP A N 1
ATOM 2206 C CA . ASP A 1 303 ? -14.593 -6.228 -1.692 1.00 87.62 303 ASP A CA 1
ATOM 2207 C C . ASP A 1 303 ? -13.390 -5.688 -2.471 1.00 87.62 303 ASP A C 1
ATOM 2209 O O . ASP A 1 303 ? -13.031 -4.508 -2.343 1.00 87.62 303 ASP A O 1
ATOM 2213 N N . ALA A 1 304 ? -12.775 -6.542 -3.283 1.00 79.62 304 ALA A N 1
ATOM 2214 C CA . ALA A 1 304 ? -11.641 -6.171 -4.113 1.00 79.62 304 ALA A CA 1
ATOM 2215 C C . ALA A 1 304 ? -11.970 -4.993 -5.021 1.00 79.62 304 ALA A C 1
ATOM 2217 O O . ALA A 1 304 ? -13.079 -4.864 -5.550 1.00 79.62 304 ALA A O 1
ATOM 2218 N N . GLY A 1 305 ? -10.987 -4.111 -5.188 1.00 71.44 305 GLY A N 1
ATOM 2219 C CA . GLY A 1 305 ? -11.135 -2.955 -6.057 1.00 71.44 305 GLY A CA 1
ATOM 2220 C C . GLY A 1 305 ? -12.281 -2.023 -5.660 1.00 71.44 305 GLY A C 1
ATOM 2221 O O . GLY A 1 305 ? -12.785 -1.340 -6.535 1.00 71.44 305 GLY A O 1
ATOM 2222 N N . GLN A 1 306 ? -12.723 -1.986 -4.396 1.00 75.81 306 GLN A N 1
ATOM 2223 C CA . GLN A 1 306 ? -13.651 -0.958 -3.887 1.00 75.81 306 GLN A CA 1
ATOM 2224 C C . GLN A 1 306 ? -13.035 -0.042 -2.818 1.00 75.81 306 GLN A C 1
ATOM 2226 O O . GLN A 1 306 ? -13.620 0.992 -2.494 1.00 75.81 306 GLN A O 1
ATOM 2231 N N . PHE A 1 307 ? -11.861 -0.392 -2.283 1.00 68.56 307 PHE A N 1
ATOM 2232 C CA . PHE A 1 307 ? -11.218 0.293 -1.157 1.00 68.56 307 PHE A CA 1
ATOM 2233 C C . PHE A 1 307 ? -9.720 0.473 -1.403 1.00 68.56 307 PHE A C 1
ATOM 2235 O O . PHE A 1 307 ? -9.114 -0.263 -2.182 1.00 68.56 307 PHE A O 1
ATOM 2242 N N . GLY A 1 308 ? -9.112 1.412 -0.679 1.00 57.22 308 GLY A N 1
ATOM 2243 C CA . GLY A 1 308 ? -7.668 1.388 -0.442 1.00 57.22 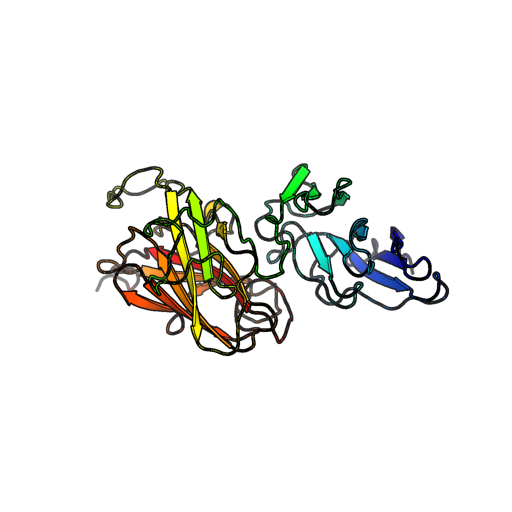308 GLY A CA 1
ATOM 2244 C C . GLY A 1 308 ? -6.878 2.491 -1.111 1.00 57.22 308 GLY A C 1
ATOM 2245 O O . GLY A 1 308 ? -7.281 3.638 -1.091 1.00 57.22 308 GLY A O 1
ATOM 2246 N N . VAL A 1 309 ? -5.705 2.155 -1.629 1.00 52.53 309 VAL A N 1
ATOM 2247 C CA . VAL A 1 309 ? -4.739 3.074 -2.244 1.00 52.53 309 VAL A CA 1
ATOM 2248 C C . VAL A 1 309 ? -4.548 2.623 -3.694 1.00 52.53 309 VAL A C 1
ATOM 2250 O O . VAL A 1 309 ? -4.693 1.436 -3.964 1.00 52.53 309 VAL A O 1
ATOM 2253 N N . TYR A 1 310 ? -4.289 3.544 -4.629 1.00 48.38 310 TYR A N 1
ATOM 2254 C CA . TYR A 1 310 ? -4.357 3.366 -6.089 1.00 48.38 310 TYR A CA 1
ATOM 2255 C C . TYR A 1 310 ? -3.708 2.053 -6.563 1.00 48.38 310 TYR A C 1
ATOM 2257 O O . TYR A 1 310 ? -2.499 1.973 -6.774 1.00 48.38 310 TYR A O 1
ATOM 2265 N N . ARG A 1 311 ? -4.524 1.005 -6.695 1.00 52.16 311 ARG A N 1
ATOM 2266 C CA . ARG A 1 311 ? -4.164 -0.298 -7.255 1.00 52.16 311 ARG A CA 1
ATOM 2267 C C . ARG A 1 311 ? -5.327 -0.740 -8.136 1.00 52.16 311 ARG A C 1
ATOM 2269 O O . ARG A 1 311 ? -6.427 -0.953 -7.638 1.00 52.16 311 ARG A O 1
ATOM 2276 N N . SER A 1 312 ? -5.104 -0.897 -9.440 1.00 47.78 312 SER A N 1
ATOM 2277 C CA . SER A 1 312 ? -6.023 -1.662 -10.291 1.00 47.78 312 SER A CA 1
ATOM 2278 C C . SER A 1 312 ? -5.648 -3.145 -10.201 1.00 47.78 312 SER A C 1
ATOM 2280 O O . SER A 1 312 ? -5.131 -3.716 -11.160 1.00 47.78 312 SER A O 1
ATOM 2282 N N . SER A 1 313 ? -5.832 -3.748 -9.026 1.00 52.34 313 SER A N 1
ATOM 2283 C CA . SER A 1 313 ? -5.709 -5.197 -8.864 1.00 52.34 313 SER A CA 1
ATOM 2284 C C . SER A 1 313 ? -7.105 -5.763 -8.617 1.00 52.34 313 SER A C 1
ATOM 2286 O O . SER A 1 313 ? -7.719 -5.385 -7.617 1.00 52.34 313 SER A O 1
ATOM 2288 N N . PRO A 1 314 ? -7.644 -6.599 -9.524 1.00 57.34 314 PRO A N 1
ATOM 2289 C CA . PRO A 1 314 ? -8.983 -7.163 -9.368 1.00 57.34 314 PRO A CA 1
ATOM 2290 C C . PRO A 1 314 ? -9.095 -8.079 -8.147 1.00 57.34 314 PRO A C 1
ATOM 2292 O O . PRO A 1 314 ? -10.207 -8.307 -7.687 1.00 57.34 314 PRO A O 1
ATOM 2295 N N . ASP A 1 315 ? -7.959 -8.531 -7.612 1.00 68.25 315 ASP A N 1
ATOM 2296 C CA . ASP A 1 315 ? -7.896 -9.543 -6.568 1.00 68.25 315 ASP A CA 1
ATOM 2297 C C . ASP A 1 315 ? -7.149 -9.040 -5.324 1.00 68.25 315 ASP A C 1
ATOM 2299 O O . ASP A 1 315 ? -6.661 -9.846 -4.564 1.00 68.25 315 ASP A O 1
ATOM 2303 N N . ASN A 1 316 ? -7.014 -7.732 -5.068 1.00 69.75 316 ASN A N 1
ATOM 2304 C CA . ASN A 1 316 ? -6.412 -7.265 -3.805 1.00 69.75 316 ASN A CA 1
ATOM 2305 C C . ASN A 1 316 ? -7.332 -6.295 -3.065 1.00 69.75 316 ASN A C 1
ATOM 2307 O O . ASN A 1 316 ? -7.908 -5.377 -3.659 1.00 69.75 316 ASN A O 1
ATOM 2311 N N . ILE A 1 317 ? -7.393 -6.447 -1.742 1.00 77.81 317 ILE A N 1
ATOM 2312 C CA . ILE A 1 317 ? -8.022 -5.482 -0.837 1.00 77.81 317 ILE A CA 1
ATOM 2313 C C . ILE A 1 317 ? -6.921 -4.756 -0.074 1.00 77.81 317 ILE A C 1
ATOM 2315 O O . ILE A 1 317 ? -5.991 -5.369 0.438 1.00 77.81 317 ILE A O 1
ATOM 2319 N N . LEU A 1 318 ? -7.023 -3.434 0.004 1.00 78.25 318 LEU A N 1
ATOM 2320 C CA . LEU A 1 318 ? -6.099 -2.592 0.753 1.00 78.25 318 LEU A CA 1
ATOM 2321 C C . LEU A 1 318 ? -6.907 -1.669 1.652 1.00 78.25 318 LEU A C 1
ATOM 2323 O O . LEU A 1 318 ? -7.854 -1.027 1.194 1.00 78.25 318 LEU A O 1
ATOM 2327 N N . ILE A 1 319 ? -6.530 -1.589 2.921 1.00 85.62 319 ILE A N 1
ATOM 2328 C CA . ILE A 1 319 ? -7.198 -0.746 3.904 1.00 85.62 319 ILE A CA 1
ATOM 2329 C C . ILE A 1 319 ? -6.214 0.250 4.481 1.00 85.62 319 ILE A C 1
ATOM 2331 O O . ILE A 1 319 ? -5.062 -0.078 4.747 1.00 85.62 319 ILE A O 1
ATOM 2335 N N . LEU A 1 320 ? -6.700 1.480 4.631 1.00 86.50 320 LEU A N 1
ATOM 2336 C CA . LEU A 1 320 ? -6.052 2.558 5.352 1.00 86.50 320 LEU A CA 1
ATOM 2337 C C . LEU A 1 320 ? -7.154 3.403 5.988 1.00 86.50 320 LEU A C 1
ATOM 2339 O O . LEU A 1 320 ? -7.834 4.180 5.316 1.00 86.50 320 LEU A O 1
ATOM 2343 N N . GLY A 1 321 ? -7.385 3.206 7.277 1.00 89.44 321 GLY A N 1
ATOM 2344 C CA . GLY A 1 321 ? -8.505 3.833 7.964 1.00 89.44 321 GLY A CA 1
ATOM 2345 C C . GLY A 1 321 ? -8.632 3.373 9.402 1.00 89.44 321 GLY A C 1
ATOM 2346 O O . GLY A 1 321 ? -7.883 2.518 9.859 1.00 89.44 321 GLY A O 1
ATOM 2347 N N . GLY A 1 322 ? -9.567 3.952 10.137 1.00 90.75 322 GLY A N 1
ATOM 2348 C CA . GLY A 1 322 ? -9.759 3.597 11.533 1.00 90.75 322 GLY A CA 1
ATOM 2349 C C . GLY A 1 322 ? -10.939 4.304 12.187 1.00 90.75 322 GLY A C 1
ATOM 2350 O O . GLY A 1 322 ? -11.599 5.141 11.557 1.00 90.75 322 GLY A O 1
ATOM 2351 N N . PRO A 1 323 ? -11.214 3.960 13.454 1.00 90.31 323 PRO A N 1
ATOM 2352 C CA . PRO A 1 323 ? -12.266 4.582 14.236 1.00 90.31 323 PRO A CA 1
ATOM 2353 C C . PRO A 1 323 ? -11.909 6.039 14.540 1.00 90.31 323 PRO A C 1
ATOM 2355 O O . PRO A 1 323 ? -10.908 6.346 15.190 1.00 90.31 323 PRO A O 1
ATOM 2358 N N . ALA A 1 324 ? -12.771 6.935 14.083 1.00 86.88 324 ALA A N 1
ATOM 2359 C CA . ALA A 1 324 ? -12.691 8.361 14.309 1.00 86.88 324 ALA A CA 1
ATOM 2360 C C . ALA A 1 324 ? -13.847 8.801 15.200 1.00 86.88 324 ALA A C 1
ATOM 2362 O O . ALA A 1 324 ? -14.999 8.419 14.979 1.00 86.88 324 ALA A O 1
ATOM 2363 N N . LEU A 1 325 ? -13.537 9.632 16.186 1.00 81.06 325 LEU A N 1
ATOM 2364 C CA . LEU A 1 325 ? -14.542 10.282 17.007 1.00 81.06 325 LEU A CA 1
ATOM 2365 C C . LEU A 1 325 ? -15.030 11.530 16.272 1.00 81.06 325 LEU A C 1
ATOM 2367 O O . LEU A 1 325 ? -14.286 12.507 16.174 1.00 81.06 325 LEU A O 1
ATOM 2371 N N . LEU A 1 326 ? -16.255 11.487 15.748 1.00 77.75 326 LEU A N 1
ATOM 2372 C CA . LEU A 1 326 ? -16.896 12.628 15.100 1.00 77.75 326 LEU A CA 1
ATOM 2373 C C . LEU A 1 326 ? -17.818 13.286 16.131 1.00 77.75 326 LEU A C 1
ATOM 2375 O O . LEU A 1 326 ? -18.909 12.767 16.331 1.00 77.75 326 LEU A O 1
ATOM 2379 N N . PRO A 1 327 ? -17.427 14.364 16.836 1.00 64.38 327 PRO A N 1
ATOM 2380 C CA . PRO A 1 327 ? -18.358 15.011 17.749 1.00 64.38 327 PRO A CA 1
ATOM 2381 C C . PRO A 1 327 ? -19.619 15.424 16.988 1.00 64.38 327 PRO A C 1
ATOM 2383 O O . PRO A 1 327 ? -19.550 15.981 15.890 1.00 64.38 327 PRO A O 1
ATOM 2386 N N . ASP A 1 328 ? -20.755 15.076 17.581 1.00 56.00 328 ASP A N 1
ATOM 2387 C CA . ASP A 1 328 ? -22.086 15.237 17.028 1.00 56.00 328 ASP A CA 1
ATOM 2388 C C . ASP A 1 328 ? -22.263 16.636 16.418 1.00 56.00 328 ASP A C 1
ATOM 2390 O O . ASP A 1 328 ? -22.055 17.665 17.071 1.00 56.00 328 ASP A O 1
ATOM 2394 N N . ALA A 1 329 ? -22.676 16.682 15.153 1.00 48.44 329 ALA A N 1
ATOM 2395 C CA . ALA A 1 329 ? -22.921 17.906 14.396 1.00 48.44 329 ALA A CA 1
ATOM 2396 C C . ALA A 1 329 ? -24.231 18.593 14.836 1.00 48.44 329 ALA A C 1
ATOM 2398 O O . ALA A 1 329 ? -24.966 19.129 14.007 1.00 48.44 329 ALA A O 1
ATOM 2399 N N . LEU A 1 330 ? -24.521 18.602 16.142 1.00 46.59 330 LEU A N 1
ATOM 2400 C CA . LEU A 1 330 ? -25.732 19.135 16.777 1.00 46.59 330 LEU A CA 1
ATOM 2401 C C . LEU A 1 330 ? -26.000 20.621 16.459 1.00 46.59 330 LEU A C 1
ATOM 2403 O O . LEU A 1 330 ? -27.056 21.135 16.813 1.00 46.59 330 LEU A O 1
ATOM 2407 N N . LEU A 1 331 ? -25.076 21.316 15.782 1.00 50.50 331 LEU A N 1
ATOM 2408 C CA . LEU A 1 331 ? -25.208 22.718 15.371 1.00 50.50 331 LEU A CA 1
ATOM 2409 C C . LEU A 1 331 ? -25.069 22.972 13.855 1.00 50.50 331 LEU A C 1
ATOM 2411 O O . LEU A 1 331 ? -25.080 24.135 13.451 1.00 50.50 331 LEU A O 1
ATOM 2415 N N . ASN A 1 332 ? -24.944 21.948 13.000 1.00 42.84 332 ASN A N 1
ATOM 2416 C CA . ASN A 1 332 ? -24.633 22.163 11.575 1.00 42.84 332 ASN A CA 1
ATOM 2417 C C . ASN A 1 332 ? -25.862 22.370 10.664 1.00 42.84 332 ASN A C 1
ATOM 2419 O O . ASN A 1 332 ? -25.700 22.831 9.536 1.00 42.84 332 ASN A O 1
ATOM 2423 N N . ASP A 1 333 ? -27.081 22.138 11.167 1.00 40.28 333 ASP A N 1
ATOM 2424 C CA . ASP A 1 333 ? -28.335 22.374 10.423 1.00 40.28 333 ASP A CA 1
ATOM 2425 C C . ASP A 1 333 ? -29.015 23.721 10.751 1.00 40.28 333 ASP A C 1
ATOM 2427 O O . ASP A 1 333 ? -30.120 24.004 10.291 1.00 40.28 333 ASP A O 1
ATOM 2431 N N . GLY A 1 334 ? -28.327 24.612 11.473 1.00 40.03 334 GLY A N 1
ATOM 2432 C CA . GLY A 1 334 ? -28.837 25.940 11.811 1.00 40.03 334 GLY A CA 1
ATOM 2433 C C . GLY A 1 334 ? -29.811 25.933 12.995 1.00 40.03 334 GLY A C 1
ATOM 2434 O O . GLY A 1 334 ? -30.542 24.982 13.244 1.00 40.03 334 GLY A O 1
ATOM 2435 N N . PHE A 1 335 ? -29.783 27.018 13.766 1.00 43.91 335 PHE A N 1
ATOM 2436 C CA . PHE A 1 335 ? -30.741 27.257 14.844 1.00 43.91 335 PHE A CA 1
ATOM 2437 C C . PHE A 1 335 ? -32.137 27.519 14.248 1.00 43.91 335 PHE A C 1
ATOM 2439 O O . PHE A 1 335 ? -32.291 28.485 13.496 1.00 43.91 335 PHE A O 1
ATOM 2446 N N . GLU A 1 336 ? -33.136 26.703 14.605 1.00 41.75 336 GLU A N 1
ATOM 2447 C CA . GLU A 1 336 ? -34.555 27.116 14.602 1.00 41.75 336 GLU A CA 1
ATOM 2448 C C . GLU A 1 336 ? -34.888 27.962 15.841 1.00 41.75 336 GLU A C 1
ATOM 2450 O O . GLU A 1 336 ? -34.375 27.651 16.945 1.00 41.75 336 GLU A O 1
#

Secondary structure (DSSP, 8-state):
---B---EEEETTEEEEEEEEEE-TTTT--EEEEEESSTTSS-EE--TT---S---EEEE-TT-TTS--EEEE-B--SS-TT-EEEESSSSSS-EE--TT--SSBEEEEE-----TTSPPEEEEEETTEEEEEEPPP-SSSSS---TTGGGSS-TTT--SSSSSS-GGG-TTEEEEEEEPPPP-S-----TT-TTPEEEEEEEEEEES----EEEEEE-GGGSPPPTTTTS-B-TT-EEEEEETT-SEEEEEEEEET---TTS-EEEEEEEESSTT-GGGEEEEE-GGGEEE-SSSEEEEEEETTSSSSS---TT-EEEEEEEEE----TTTT---

pLDDT: mean 76.0, std 16.73, range [34.25, 97.44]

Radius of gyration: 21.25 Å; chains: 1; bounding box: 58×48×60 Å